Protein AF-M1UWN1-F1 (afdb_monomer)

Mean predicted aligned error: 14.8 Å

Solvent-accessible surface area (backbone atoms only — not comparable to full-atom values): 15786 Å² total; per-residue (Å²): 97,34,44,41,35,42,38,37,56,37,86,38,45,47,69,59,57,54,49,45,80,75,32,67,68,52,53,50,47,52,42,79,73,36,92,58,50,67,43,82,40,81,75,44,79,47,66,38,89,91,42,77,49,36,37,40,36,32,33,39,36,27,61,55,68,85,72,57,68,73,58,43,69,72,62,39,95,82,60,81,69,33,31,41,37,36,38,35,36,30,72,90,45,74,47,40,34,41,38,40,36,30,42,77,61,63,52,92,31,32,42,34,38,36,39,38,37,60,39,78,32,78,42,95,43,96,87,45,69,43,17,21,36,38,42,37,39,37,38,32,41,39,71,42,85,97,50,18,72,59,52,37,52,51,52,53,50,50,53,48,58,51,55,63,50,41,45,60,53,53,51,50,48,55,27,56,75,69,72,52,80,51,80,72,60,67,70,80,63,82,76,70,84,53,50,70,52,70,54,72,53,76,87,58,50,69,68,56,57,78,75,59,93,60,90,74,69,67,62,64,62,53,53,51,53,67,70,68,55,69,82,87,74,70,84,73,84,86,73,78,80,91,75,93,75,82,91,79,84,83,81,84,86,83,86,81,83,88,79,90,84,82,87,85,132

InterPro domains:
  IPR019639 Protein of unknown function DUF2505 [PF10698] (9-165)

Sequence (265 aa):
MVLFEIEYRVRLPREEMWSLREDPEFLRWQYEHSSDMSNLEIVEKNVDAADPDRITVTWRITPSVPLPQFVLAYVGEGAGIYIEDVHEYRLSKPYYINFRSHPNMFQEYTETRGECEFVDEPADSADAQAGTRVCIRGEVIVNVPLVGPYVENFVVNNLRNFYTGFPDLVHSYVAAKNGRLNPDDSQMWLNPESSVHVQPNTAEANEASAIHGAGADVAPALAALQRSLPPSVDASLASVPVASGAPEAIPESIQAPRRSWWPWQ

Foldseek 3Di:
DWKKKWKWKALDFLVVVLVLVVDPVSVVLLQVPDPWWPDKDFPDWDQDPVHNQKIKTKIKTQTPDDDDVVVCVVQDDPNGKIKIKIWMDGNVQSFKIWIKIDIPPCRVFKIKIWMKGWDWADAPDPPGRIMIMIMIIIAIGGNDPPCGVVVRVVVLVVVLVSSVCVNVSVVVSVCVVVVNPPVVVVVVPPDIPIDMDIDPPPPCCVVVVVPDPDDDDCVVSVVVVVVPDDCPPDDPVPDDDDDDDDDDDDDDDDDDDDDDDDDDD

pLDDT: mean 71.38, std 23.04, range [26.3, 97.75]

Secondary structure (DSSP, 8-state):
-EEEEEEEEESS-HHHHHHHTT-HHHHHHHHHH-TTEEEEEEEEEEE-SS-TTEEEEEEEEEE-SPPPHHHHHHH-TT----EEEEEEEETTEEEEEEEEEEESSSTTTEEEEEEEEEEEE--SSTTSPPEEEEEEEEEEEE--TTTHHHHHHHHHHHHHHHHHHHHHHHHHHHHHHTT---TTGGGG------EEEEE--TTTHHHHTTT-SS---SHHHHHHHHHHS-TTS----S-------PPPPPPP--PPPP-------

Radius of gyration: 23.03 Å; Cα contacts (8 Å, |Δi|>4): 353; chains: 1; bounding box: 54×58×59 Å

Nearest PDB structures (foldseek):
  6i3v-assembly1_B  TM=5.527E-01  e=1.199E-07  Homo sapiens
  6i3y-assembly1_C  TM=5.395E-01  e=1.303E-06  Homo sapiens
  3gl0-assembly1_A  TM=5.333E-01  e=5.525E-03  Stenotrophomonas maltophilia
  3gts-assembly1_C  TM=3.684E-01  e=6.359E-02  Stenotrophomonas maltophilia
  4rhb-assembly1_A  TM=2.771E-01  e=9.723E-01  Escherichia coli K-12

Organism: Cyanidioschyzon merolae (strain NIES-3377 / 10D) (NCBI:txid280699)

Structure (mmCIF, N/CA/C/O backbone):
data_AF-M1UWN1-F1
#
_entry.id   AF-M1UWN1-F1
#
loop_
_atom_site.group_PDB
_atom_site.id
_atom_site.type_symbol
_atom_site.label_atom_id
_atom_site.label_alt_id
_atom_site.label_comp_id
_atom_site.label_asym_id
_atom_site.label_entity_id
_atom_site.label_seq_id
_atom_site.pdbx_PDB_ins_code
_atom_site.Cartn_x
_atom_site.Cartn_y
_atom_site.Cartn_z
_atom_site.occupancy
_atom_site.B_iso_or_equiv
_atom_site.auth_seq_id
_atom_site.auth_comp_id
_atom_site.auth_asym_id
_atom_site.auth_atom_id
_atom_site.pdbx_PDB_model_num
ATOM 1 N N . MET A 1 1 ? -15.358 -8.157 9.971 1.00 89.50 1 MET A N 1
ATOM 2 C CA . MET A 1 1 ? -14.111 -8.424 9.228 1.00 89.50 1 MET A CA 1
ATOM 3 C C . MET A 1 1 ? -14.473 -8.730 7.790 1.00 89.50 1 MET A C 1
ATOM 5 O O . MET A 1 1 ? -15.375 -9.538 7.571 1.00 89.50 1 MET A O 1
ATOM 9 N N . VAL A 1 2 ? -13.766 -8.136 6.828 1.00 93.00 2 VAL A N 1
ATOM 10 C CA . VAL A 1 2 ? -13.939 -8.394 5.389 1.00 93.00 2 VAL A CA 1
ATOM 11 C C . VAL A 1 2 ? -12.599 -8.752 4.759 1.00 93.00 2 VAL A C 1
ATOM 13 O O . VAL A 1 2 ? -11.612 -8.052 4.972 1.00 93.00 2 VAL A O 1
ATOM 16 N N . LEU A 1 3 ? -12.588 -9.823 3.962 1.00 95.19 3 LEU A N 1
ATOM 17 C CA . LEU A 1 3 ? -11.442 -10.225 3.151 1.00 95.19 3 LEU A CA 1
ATOM 18 C C . LEU A 1 3 ? -11.510 -9.551 1.780 1.00 95.19 3 LEU A C 1
ATOM 20 O O . LEU A 1 3 ? -12.585 -9.462 1.173 1.00 95.19 3 LEU A O 1
ATOM 24 N N . PHE A 1 4 ? -10.360 -9.127 1.268 1.00 95.06 4 PHE A N 1
ATOM 25 C CA . PHE A 1 4 ? -10.242 -8.573 -0.073 1.00 95.06 4 PHE A CA 1
ATOM 26 C C . PHE A 1 4 ? -9.079 -9.197 -0.838 1.00 95.06 4 PHE A C 1
ATOM 28 O O . PHE A 1 4 ? -8.028 -9.511 -0.280 1.00 95.06 4 PHE A O 1
ATOM 35 N N . GLU A 1 5 ? -9.280 -9.324 -2.143 1.00 96.44 5 GLU A N 1
ATOM 36 C CA . GLU A 1 5 ? -8.246 -9.631 -3.117 1.00 96.44 5 GLU A CA 1
ATOM 37 C C . GLU A 1 5 ? -8.389 -8.664 -4.295 1.00 96.44 5 GLU A C 1
ATOM 39 O O . GLU A 1 5 ? -9.471 -8.496 -4.865 1.00 96.44 5 GLU A O 1
ATOM 44 N N . ILE A 1 6 ? -7.294 -7.989 -4.620 1.00 94.56 6 ILE A N 1
ATOM 45 C CA . ILE A 1 6 ? -7.196 -6.991 -5.677 1.00 94.56 6 ILE A CA 1
ATOM 46 C C . ILE A 1 6 ? -6.080 -7.441 -6.604 1.00 94.56 6 ILE A C 1
ATOM 48 O O . ILE A 1 6 ? -4.944 -7.628 -6.173 1.00 94.56 6 ILE A O 1
ATOM 52 N N . GLU A 1 7 ? -6.403 -7.580 -7.881 1.00 94.69 7 GLU A N 1
ATOM 53 C CA . GLU A 1 7 ? -5.418 -7.823 -8.923 1.00 94.69 7 GLU A CA 1
ATOM 54 C C . GLU A 1 7 ? -5.464 -6.683 -9.938 1.00 94.69 7 GLU A C 1
ATOM 56 O O . GLU A 1 7 ? -6.539 -6.285 -10.397 1.00 94.69 7 GLU A O 1
ATOM 61 N N . TYR A 1 8 ? -4.292 -6.165 -10.296 1.00 92.25 8 TYR A N 1
ATOM 62 C CA . TYR A 1 8 ? -4.136 -5.245 -11.416 1.00 92.25 8 TYR A CA 1
ATOM 63 C C . TYR A 1 8 ? -2.852 -5.547 -12.186 1.00 92.25 8 TYR A C 1
ATOM 65 O O . TYR A 1 8 ? -1.932 -6.200 -11.688 1.00 92.25 8 TYR A O 1
ATOM 73 N N . ARG A 1 9 ? -2.802 -5.071 -13.428 1.00 91.62 9 ARG A N 1
ATOM 74 C CA . ARG A 1 9 ? -1.693 -5.299 -14.356 1.00 91.62 9 ARG A CA 1
ATOM 75 C C . ARG A 1 9 ? -1.136 -3.968 -14.823 1.00 91.62 9 ARG A C 1
ATOM 77 O O . ARG A 1 9 ? -1.899 -3.051 -15.116 1.00 91.62 9 ARG A O 1
ATOM 84 N N . VAL A 1 10 ? 0.185 -3.878 -14.903 1.00 91.06 10 VAL A N 1
ATOM 85 C CA . VAL A 1 10 ? 0.902 -2.713 -15.426 1.00 91.06 10 VAL A CA 1
ATOM 86 C C . VAL A 1 10 ? 1.869 -3.200 -16.490 1.00 91.06 10 VAL A C 1
ATOM 88 O O . VAL A 1 10 ? 2.633 -4.132 -16.256 1.00 91.06 10 VAL A O 1
ATOM 91 N N . ARG A 1 11 ? 1.883 -2.560 -17.661 1.00 88.31 11 ARG A N 1
ATOM 92 C CA . ARG A 1 11 ? 2.861 -2.863 -18.723 1.00 88.31 11 ARG A CA 1
ATOM 93 C C . ARG A 1 11 ? 4.203 -2.196 -18.428 1.00 88.31 11 ARG A C 1
ATOM 95 O O . ARG A 1 11 ? 4.617 -1.268 -19.112 1.00 88.31 11 ARG A O 1
ATOM 102 N N . LEU A 1 12 ? 4.820 -2.628 -17.340 1.00 90.00 12 LEU A N 1
ATOM 103 C CA . LEU A 1 12 ? 6.123 -2.189 -16.870 1.00 90.00 12 LEU A CA 1
ATOM 104 C C . LEU A 1 12 ? 6.844 -3.425 -16.314 1.00 90.00 12 LEU A C 1
ATOM 106 O O . LEU A 1 12 ? 6.187 -4.219 -15.632 1.00 90.00 12 LEU A O 1
ATOM 110 N N . PRO A 1 13 ? 8.149 -3.619 -16.573 1.00 91.19 13 PRO A N 1
ATOM 111 C CA . PRO A 1 13 ? 8.903 -4.712 -15.969 1.00 91.19 13 PRO A CA 1
ATOM 112 C C . PRO A 1 13 ? 8.837 -4.664 -14.442 1.00 91.19 13 PRO A C 1
ATOM 114 O O . PRO A 1 13 ? 8.829 -3.585 -13.848 1.00 91.19 13 PRO A O 1
ATOM 117 N N . ARG A 1 14 ? 8.838 -5.829 -13.791 1.00 92.81 14 ARG A N 1
ATOM 118 C CA . ARG A 1 14 ? 8.680 -5.938 -12.333 1.00 92.81 14 ARG A CA 1
ATOM 119 C C . ARG A 1 14 ? 9.720 -5.163 -11.541 1.00 92.81 14 ARG A C 1
ATOM 121 O O . ARG A 1 14 ? 9.380 -4.562 -10.529 1.00 92.81 14 ARG A O 1
ATOM 128 N N . GLU A 1 15 ? 10.961 -5.148 -12.013 1.00 91.56 15 GLU A N 1
ATOM 129 C CA . GLU A 1 15 ? 12.046 -4.359 -11.421 1.00 91.56 15 GLU A CA 1
ATOM 130 C C . GLU A 1 15 ? 11.743 -2.859 -11.450 1.00 91.56 15 GLU A C 1
ATOM 132 O O . GLU A 1 15 ? 11.868 -2.172 -10.436 1.00 91.56 15 GLU A O 1
ATOM 137 N N . GLU A 1 16 ? 11.285 -2.358 -12.596 1.00 91.62 16 GLU A N 1
ATOM 138 C CA . GLU A 1 16 ? 10.911 -0.957 -12.760 1.00 91.62 16 GLU A CA 1
ATOM 139 C C . GLU A 1 16 ? 9.688 -0.624 -11.898 1.00 91.62 16 GLU A C 1
ATOM 141 O O . GLU A 1 16 ? 9.726 0.343 -11.138 1.00 91.62 16 GLU A O 1
ATOM 146 N N . MET A 1 17 ? 8.653 -1.469 -11.917 1.00 92.56 17 MET A N 1
ATOM 147 C CA . MET A 1 17 ? 7.461 -1.308 -11.081 1.00 92.56 17 MET A CA 1
ATOM 148 C C . MET A 1 17 ? 7.798 -1.301 -9.586 1.00 92.56 17 MET A C 1
ATOM 150 O O . MET A 1 17 ? 7.277 -0.484 -8.828 1.00 92.56 17 MET A O 1
ATOM 154 N N . TRP A 1 18 ? 8.702 -2.180 -9.154 1.00 91.69 18 TRP A N 1
ATOM 155 C CA . TRP A 1 18 ? 9.178 -2.219 -7.777 1.00 91.69 18 TRP A CA 1
ATOM 156 C C . TRP A 1 18 ? 9.928 -0.945 -7.390 1.00 91.69 18 TRP A C 1
ATOM 158 O O . TRP A 1 18 ? 9.716 -0.414 -6.297 1.00 91.69 18 TRP A O 1
ATOM 168 N N . SER A 1 19 ? 10.774 -0.435 -8.290 1.00 90.94 19 SER A N 1
ATOM 169 C CA . SER A 1 19 ? 11.566 0.771 -8.046 1.00 90.94 19 SER A CA 1
ATOM 170 C C . SER A 1 19 ? 10.708 2.025 -7.850 1.00 90.94 19 SER A C 1
ATOM 172 O O . SER A 1 19 ? 11.087 2.899 -7.071 1.00 90.94 19 SER A O 1
ATOM 174 N N . LEU A 1 20 ? 9.517 2.085 -8.465 1.00 90.94 20 LEU A N 1
ATOM 175 C CA . LEU A 1 20 ? 8.594 3.215 -8.311 1.00 90.94 20 LEU A CA 1
ATOM 176 C C . LEU A 1 20 ? 8.170 3.443 -6.855 1.00 90.94 20 LEU A C 1
ATOM 178 O O . LEU A 1 20 ? 7.942 4.584 -6.467 1.00 90.94 20 LEU A O 1
ATOM 182 N N . ARG A 1 21 ? 8.114 2.395 -6.022 1.00 85.81 21 ARG A N 1
ATOM 183 C CA . ARG A 1 21 ? 7.745 2.529 -4.599 1.00 85.81 21 ARG A CA 1
ATOM 184 C C . ARG A 1 21 ? 8.723 3.382 -3.797 1.00 85.81 21 ARG A C 1
ATOM 186 O O . ARG A 1 21 ? 8.358 3.904 -2.750 1.00 85.81 21 ARG A O 1
ATOM 193 N N . GLU A 1 22 ? 9.971 3.458 -4.246 1.00 84.56 22 GLU A N 1
ATOM 194 C CA . GLU A 1 22 ? 11.020 4.241 -3.595 1.00 84.56 22 GLU A CA 1
ATOM 195 C C . GLU A 1 22 ? 11.367 5.513 -4.387 1.00 84.56 22 GLU A C 1
ATOM 197 O O . GLU A 1 22 ? 12.193 6.294 -3.921 1.00 84.56 22 GLU A O 1
ATOM 202 N N . ASP A 1 23 ? 10.744 5.744 -5.553 1.00 88.38 23 ASP A N 1
ATOM 203 C CA . ASP A 1 23 ? 10.974 6.917 -6.403 1.00 88.38 23 ASP A CA 1
ATOM 204 C C . ASP A 1 23 ? 10.208 8.139 -5.850 1.00 88.38 23 ASP A C 1
ATOM 206 O O . ASP A 1 23 ? 8.979 8.199 -5.965 1.00 88.38 23 ASP A O 1
ATOM 210 N N . PRO A 1 24 ? 10.892 9.155 -5.283 1.00 84.50 24 PRO A N 1
ATOM 211 C CA . PRO A 1 24 ? 10.225 10.312 -4.689 1.00 84.50 24 PRO A CA 1
ATOM 212 C C . PRO A 1 24 ? 9.408 11.127 -5.697 1.00 84.50 24 PRO A C 1
ATOM 214 O O . PRO A 1 24 ? 8.422 11.760 -5.317 1.00 84.50 24 PRO A O 1
ATOM 217 N N . GLU A 1 25 ? 9.797 11.128 -6.977 1.00 88.19 25 GLU A N 1
ATOM 218 C CA . GLU A 1 25 ? 9.050 11.832 -8.022 1.00 88.19 25 GLU A CA 1
ATOM 219 C C . GLU A 1 25 ? 7.726 11.129 -8.313 1.00 88.19 25 GLU A C 1
ATOM 221 O O . GLU A 1 25 ? 6.699 11.801 -8.435 1.00 88.19 25 GLU A O 1
ATOM 226 N N . PHE A 1 26 ? 7.734 9.793 -8.355 1.00 89.81 26 PHE A N 1
ATOM 227 C CA . PHE A 1 26 ? 6.516 9.004 -8.515 1.00 89.81 26 PHE A CA 1
ATOM 228 C C . PHE A 1 26 ? 5.594 9.136 -7.305 1.00 89.81 26 PHE A C 1
ATOM 230 O O . PHE A 1 26 ? 4.399 9.345 -7.477 1.00 89.81 26 PHE A O 1
ATOM 237 N N . LEU A 1 27 ? 6.128 9.072 -6.083 1.00 86.25 27 LEU A N 1
ATOM 238 C CA . LEU A 1 27 ? 5.326 9.215 -4.862 1.00 86.25 27 LEU A CA 1
ATOM 239 C C . LEU A 1 27 ? 4.651 10.592 -4.787 1.00 86.25 27 LEU A C 1
ATOM 241 O O . LEU A 1 27 ? 3.473 10.694 -4.447 1.00 86.25 27 LEU A O 1
ATOM 245 N N . ARG A 1 28 ? 5.366 11.658 -5.176 1.00 84.12 28 ARG A N 1
ATOM 246 C CA . ARG A 1 28 ? 4.775 12.997 -5.305 1.00 84.12 28 ARG A CA 1
ATOM 247 C C . ARG A 1 28 ? 3.724 13.051 -6.417 1.00 84.12 28 ARG A C 1
ATOM 249 O O . ARG A 1 28 ? 2.676 13.655 -6.222 1.00 84.12 28 ARG A O 1
ATOM 256 N N . TRP A 1 29 ? 3.979 12.419 -7.562 1.00 87.44 29 TRP A N 1
ATOM 257 C CA . TRP A 1 29 ? 3.015 12.344 -8.663 1.00 87.44 29 TRP A CA 1
ATOM 258 C C . TRP A 1 29 ? 1.727 11.633 -8.245 1.00 87.44 29 TRP A C 1
ATOM 260 O O . TRP A 1 29 ? 0.632 12.139 -8.485 1.00 87.44 29 TRP A O 1
ATOM 270 N N . GLN A 1 30 ? 1.867 10.475 -7.599 1.00 86.06 30 GLN A N 1
ATOM 271 C CA . GLN A 1 30 ? 0.774 9.690 -7.044 1.00 86.06 30 GLN A CA 1
ATOM 272 C C . GLN A 1 30 ? -0.059 10.540 -6.090 1.00 86.06 30 GLN A C 1
ATOM 274 O O . GLN A 1 30 ? -1.277 10.557 -6.215 1.00 86.06 30 GLN A O 1
ATOM 279 N N . TYR A 1 31 ? 0.602 11.287 -5.207 1.00 80.62 31 TYR A N 1
ATOM 280 C CA . TYR A 1 31 ? -0.035 12.239 -4.310 1.00 80.62 31 TYR A CA 1
ATOM 281 C C . TYR A 1 31 ? -0.841 13.310 -5.066 1.00 80.62 31 TYR A C 1
ATOM 283 O O . TYR A 1 31 ? -2.040 13.435 -4.834 1.00 80.62 31 TYR A O 1
ATOM 291 N N . GLU A 1 32 ? -0.223 14.032 -6.006 1.00 81.94 32 GLU A N 1
ATOM 292 C CA . GLU A 1 32 ? -0.862 15.130 -6.754 1.00 81.94 32 GLU A CA 1
ATOM 293 C C . GLU A 1 32 ? -2.071 14.676 -7.588 1.00 81.94 32 GLU A C 1
ATOM 295 O O . GLU A 1 32 ? -2.991 15.460 -7.825 1.00 81.94 32 GLU A O 1
ATOM 300 N N . HIS A 1 33 ? -2.071 13.415 -8.025 1.00 83.12 33 HIS A N 1
ATOM 301 C CA . HIS A 1 33 ? -3.110 12.843 -8.882 1.00 83.12 33 HIS A CA 1
ATOM 302 C C . HIS A 1 33 ? -4.075 11.911 -8.131 1.00 83.12 33 HIS A C 1
ATOM 304 O O . HIS A 1 33 ? -5.036 11.423 -8.726 1.00 83.12 33 HIS A O 1
ATOM 310 N N . SER A 1 34 ? -3.867 11.690 -6.829 1.00 74.12 34 SER A N 1
ATOM 311 C CA . SER A 1 34 ? -4.829 11.032 -5.942 1.00 74.12 34 SER A CA 1
ATOM 312 C C . SER A 1 34 ? -5.655 12.098 -5.219 1.00 74.12 34 SER A C 1
ATOM 314 O O . SER A 1 34 ? -5.120 12.888 -4.449 1.00 74.12 34 SER A O 1
ATOM 316 N N . SER A 1 35 ? -6.968 12.147 -5.447 1.00 63.84 35 SER A N 1
ATOM 317 C CA . SER A 1 35 ? -7.837 13.199 -4.887 1.00 63.84 35 SER A CA 1
ATOM 318 C C . SER A 1 35 ? -7.935 13.194 -3.353 1.00 63.84 35 SER A C 1
ATOM 320 O O . SER A 1 35 ? -8.319 14.198 -2.749 1.00 63.84 35 SER A O 1
ATOM 322 N N . ASP A 1 36 ? -7.581 12.075 -2.718 1.00 67.88 36 ASP A N 1
ATOM 323 C CA . ASP A 1 36 ? -7.999 11.767 -1.346 1.00 67.88 36 ASP A CA 1
ATOM 324 C C . ASP A 1 36 ? -6.852 11.831 -0.316 1.00 67.88 36 ASP A C 1
ATOM 326 O O . ASP A 1 36 ? -7.073 11.646 0.886 1.00 67.88 36 ASP A O 1
ATOM 330 N N . MET A 1 37 ? -5.623 12.128 -0.753 1.00 65.19 37 MET A N 1
ATOM 331 C CA . MET A 1 37 ? -4.448 12.245 0.119 1.00 65.19 37 MET A CA 1
ATOM 332 C C . MET A 1 37 ? -3.993 13.707 0.190 1.00 65.19 37 MET A C 1
ATOM 334 O O . MET A 1 37 ? -3.831 14.351 -0.839 1.00 65.19 37 MET A O 1
ATOM 338 N N . SER A 1 38 ? -3.803 14.252 1.401 1.00 61.22 38 SER A N 1
ATOM 339 C CA . SER A 1 38 ? -3.311 15.631 1.617 1.00 61.22 38 SER A CA 1
ATOM 340 C C . SER A 1 38 ? -1.842 15.705 2.037 1.00 61.22 38 SER A C 1
ATOM 342 O O . SER A 1 38 ? -1.221 16.753 1.883 1.00 61.22 38 SER A O 1
ATOM 344 N N . ASN A 1 39 ? -1.264 14.606 2.529 1.00 70.00 39 ASN A N 1
ATOM 345 C CA . ASN A 1 39 ? 0.172 14.497 2.774 1.00 70.00 39 ASN A CA 1
ATOM 346 C C . ASN A 1 39 ? 0.598 13.019 2.835 1.00 70.00 39 ASN A C 1
ATOM 348 O O . ASN A 1 39 ? -0.080 12.230 3.494 1.00 70.00 39 ASN A O 1
ATOM 352 N N . LEU A 1 40 ? 1.708 12.660 2.185 1.00 76.38 40 LEU A N 1
ATOM 353 C CA . LEU A 1 40 ? 2.359 11.350 2.282 1.00 76.38 40 LEU A CA 1
ATOM 354 C C . LEU A 1 40 ? 3.805 11.574 2.738 1.00 76.38 40 LEU A C 1
ATOM 356 O O . LEU A 1 40 ? 4.606 12.162 2.014 1.00 76.38 40 LEU A O 1
ATOM 360 N N . GLU A 1 41 ? 4.140 11.100 3.933 1.00 78.75 41 GLU A N 1
ATOM 361 C CA . GLU A 1 41 ? 5.458 11.270 4.546 1.00 78.75 41 GLU A CA 1
ATOM 362 C C . GLU A 1 41 ? 6.039 9.903 4.925 1.00 78.75 41 GLU A C 1
ATOM 364 O O . GLU A 1 41 ? 5.380 9.107 5.594 1.00 78.75 41 GLU A O 1
ATOM 369 N N . ILE A 1 42 ? 7.290 9.627 4.541 1.00 78.50 42 ILE A N 1
ATOM 370 C CA . ILE A 1 42 ? 8.042 8.513 5.133 1.00 78.50 42 ILE A CA 1
ATOM 371 C C . ILE A 1 42 ? 8.474 8.961 6.524 1.00 78.50 42 ILE A C 1
ATOM 373 O O . ILE A 1 42 ? 9.311 9.852 6.657 1.00 78.50 42 ILE A O 1
ATOM 377 N N . VAL A 1 43 ? 7.916 8.332 7.554 1.00 84.19 43 VAL A N 1
ATOM 378 C CA . VAL A 1 43 ? 8.264 8.634 8.947 1.00 84.19 43 VAL A CA 1
ATOM 379 C C . VAL A 1 43 ? 9.536 7.905 9.342 1.00 84.19 43 VAL A C 1
ATOM 381 O O . VAL A 1 43 ? 10.396 8.467 10.018 1.00 84.19 43 VAL A O 1
ATOM 384 N N . GLU A 1 44 ? 9.658 6.648 8.922 1.00 88.62 44 GLU A N 1
ATOM 385 C CA . GLU A 1 44 ? 10.744 5.777 9.344 1.00 88.62 44 GLU A CA 1
ATOM 386 C C . GLU A 1 44 ? 11.053 4.731 8.271 1.00 88.62 44 GLU A C 1
ATOM 388 O O . GLU A 1 44 ? 10.153 4.133 7.685 1.00 88.62 44 GLU A O 1
ATOM 393 N N . LYS A 1 45 ? 12.342 4.485 8.028 1.00 89.88 45 LYS A N 1
ATOM 394 C CA . LYS A 1 45 ? 12.832 3.324 7.279 1.00 89.88 45 LYS A CA 1
ATOM 395 C C . LYS A 1 45 ? 13.869 2.634 8.148 1.00 89.88 45 LYS A C 1
ATOM 397 O O . LYS A 1 45 ? 14.930 3.198 8.409 1.00 89.88 45 LYS A O 1
ATOM 402 N N . ASN A 1 46 ? 13.543 1.433 8.603 1.00 91.69 46 ASN A N 1
ATOM 403 C CA . ASN A 1 46 ? 14.355 0.657 9.522 1.00 91.69 46 ASN A CA 1
ATOM 404 C C . ASN A 1 46 ? 14.811 -0.651 8.865 1.00 91.69 46 ASN A C 1
ATOM 406 O O . ASN A 1 46 ? 14.027 -1.341 8.211 1.00 91.69 46 ASN A O 1
ATOM 410 N N . VAL A 1 47 ? 16.081 -0.992 9.060 1.00 91.25 47 VAL A N 1
ATOM 411 C CA . VAL A 1 47 ? 16.636 -2.307 8.723 1.00 91.25 47 VAL A CA 1
ATOM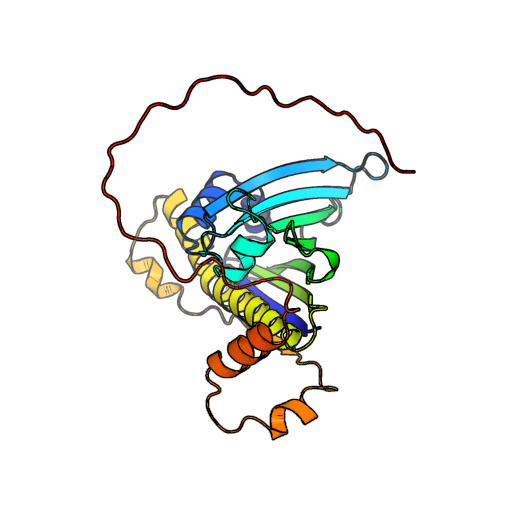 412 C C . VAL A 1 47 ? 16.730 -3.078 10.030 1.00 91.25 47 VAL A C 1
ATOM 414 O O . VAL A 1 47 ? 17.370 -2.603 10.970 1.00 91.25 47 VAL A O 1
ATOM 417 N N . ASP A 1 48 ? 16.073 -4.234 10.113 1.00 86.56 48 ASP A N 1
ATOM 418 C CA . ASP A 1 48 ? 16.024 -5.011 11.350 1.00 86.56 48 ASP A CA 1
ATOM 419 C C . ASP A 1 48 ? 17.449 -5.435 11.752 1.00 86.56 48 ASP A C 1
ATOM 421 O O . ASP A 1 48 ? 18.162 -6.113 11.011 1.00 86.56 48 ASP A O 1
ATOM 425 N N . ALA A 1 49 ? 17.893 -5.003 12.934 1.00 87.19 49 ALA A N 1
ATOM 426 C CA . ALA A 1 49 ? 19.244 -5.278 13.415 1.00 87.19 49 ALA A CA 1
ATOM 427 C C . ALA A 1 49 ? 19.485 -6.776 13.673 1.00 87.19 49 ALA A C 1
ATOM 429 O O . ALA A 1 49 ? 20.632 -7.224 13.634 1.00 87.19 49 ALA A O 1
ATOM 430 N N . ALA A 1 50 ? 18.423 -7.541 13.950 1.00 92.25 50 ALA A N 1
ATOM 431 C CA . ALA A 1 50 ? 18.489 -8.986 14.145 1.00 92.25 50 ALA A CA 1
ATOM 432 C C . ALA A 1 50 ? 18.387 -9.762 12.822 1.00 92.25 50 ALA A C 1
ATOM 434 O O . ALA A 1 50 ? 18.896 -10.880 12.732 1.00 92.25 50 ALA A O 1
ATOM 435 N N . ASP A 1 51 ? 17.763 -9.169 11.803 1.00 92.81 51 ASP A N 1
ATOM 436 C CA . ASP A 1 51 ? 17.586 -9.751 10.474 1.00 92.81 51 ASP A CA 1
ATOM 437 C C . ASP A 1 51 ? 17.812 -8.685 9.385 1.00 92.81 51 ASP A C 1
ATOM 439 O O . ASP A 1 51 ? 16.852 -8.084 8.906 1.00 92.81 51 ASP A O 1
ATOM 443 N N . PRO A 1 52 ? 19.065 -8.445 8.951 1.00 92.19 52 PRO A N 1
ATOM 444 C CA . PRO A 1 52 ? 19.382 -7.396 7.974 1.00 92.19 52 PRO A CA 1
ATOM 445 C C . PRO A 1 52 ? 18.715 -7.573 6.603 1.00 92.19 52 PRO A C 1
ATOM 447 O O . PRO A 1 52 ? 18.749 -6.662 5.778 1.00 92.19 52 PRO A O 1
ATOM 450 N N . ASP A 1 53 ? 18.146 -8.752 6.339 1.00 93.81 53 ASP A N 1
ATOM 451 C CA . ASP A 1 53 ? 17.349 -9.022 5.148 1.00 93.81 53 ASP A CA 1
ATOM 452 C C . ASP A 1 53 ? 15.968 -8.358 5.223 1.00 93.81 53 ASP A C 1
ATOM 454 O O . ASP A 1 53 ? 15.357 -8.113 4.189 1.00 93.81 53 ASP A O 1
ATOM 458 N N . ARG A 1 54 ? 15.469 -8.056 6.425 1.00 93.69 54 ARG A N 1
ATOM 459 C CA . ARG A 1 54 ? 14.138 -7.509 6.684 1.00 93.69 54 ARG A CA 1
ATOM 460 C C . ARG A 1 54 ? 14.185 -5.987 6.796 1.00 93.69 54 ARG A C 1
ATOM 462 O O . ARG A 1 54 ? 14.887 -5.416 7.631 1.00 93.69 54 ARG A O 1
ATOM 469 N N . ILE A 1 55 ? 13.379 -5.327 5.973 1.00 93.81 55 ILE A N 1
ATOM 470 C CA . ILE A 1 55 ? 13.231 -3.873 5.949 1.00 93.81 55 ILE A CA 1
ATOM 471 C C . ILE A 1 55 ? 11.793 -3.527 6.310 1.00 93.81 55 ILE A C 1
ATOM 473 O O . ILE A 1 55 ? 10.857 -4.092 5.749 1.00 93.81 55 ILE A O 1
ATOM 477 N N . THR A 1 56 ? 11.633 -2.581 7.234 1.00 95.19 56 THR A N 1
ATOM 478 C CA . THR A 1 56 ? 10.344 -1.992 7.606 1.00 95.19 56 THR A CA 1
ATOM 479 C C . THR A 1 56 ? 10.325 -0.525 7.198 1.00 95.19 56 THR A C 1
ATOM 481 O O . THR A 1 56 ? 11.254 0.221 7.505 1.00 95.19 56 THR A O 1
ATOM 484 N N . VAL A 1 57 ? 9.276 -0.102 6.505 1.00 92.75 57 VAL A N 1
ATOM 485 C CA . VAL A 1 57 ? 9.040 1.292 6.124 1.00 92.75 57 VAL A CA 1
ATOM 486 C C . VAL A 1 57 ? 7.699 1.718 6.694 1.00 92.75 57 VAL A C 1
ATOM 488 O O . VAL A 1 57 ? 6.683 1.096 6.399 1.00 92.75 57 VAL A O 1
ATOM 491 N N . THR A 1 58 ? 7.699 2.777 7.493 1.00 93.25 58 THR A N 1
ATOM 492 C CA . THR A 1 58 ? 6.494 3.368 8.073 1.00 93.25 58 THR A CA 1
ATOM 493 C C . THR A 1 58 ? 6.171 4.657 7.340 1.00 93.25 58 THR A C 1
ATOM 495 O O . THR A 1 58 ? 6.947 5.619 7.350 1.00 93.25 58 THR A O 1
ATOM 498 N N . TRP A 1 59 ? 4.995 4.681 6.734 1.00 90.38 59 TRP A N 1
ATOM 499 C CA . TRP A 1 59 ? 4.415 5.837 6.077 1.00 90.38 59 TRP A CA 1
ATOM 500 C C . TRP A 1 59 ? 3.383 6.485 6.986 1.00 90.38 59 TRP A C 1
ATOM 502 O O . TRP A 1 59 ? 2.650 5.809 7.707 1.00 90.38 59 TRP A O 1
ATOM 512 N N . ARG A 1 60 ? 3.295 7.808 6.909 1.00 90.25 60 ARG A N 1
ATOM 513 C CA . ARG A 1 60 ? 2.211 8.598 7.476 1.00 90.25 60 ARG A CA 1
ATOM 514 C C . ARG A 1 60 ? 1.438 9.238 6.342 1.00 90.25 60 ARG A C 1
ATOM 516 O O . ARG A 1 60 ? 1.990 10.013 5.565 1.00 90.25 60 ARG A O 1
ATOM 523 N N . ILE A 1 61 ? 0.152 8.921 6.284 1.00 86.44 61 ILE A N 1
ATOM 524 C CA . ILE A 1 61 ? -0.771 9.425 5.274 1.00 86.44 61 ILE A CA 1
ATOM 525 C C . ILE A 1 61 ? -1.805 10.296 5.975 1.00 86.44 61 ILE A C 1
ATOM 527 O O . ILE A 1 61 ? -2.585 9.806 6.790 1.00 86.44 61 ILE A O 1
ATOM 531 N N . THR A 1 62 ? -1.841 11.584 5.658 1.00 84.94 62 THR A N 1
ATOM 532 C CA . THR A 1 62 ? -2.896 12.483 6.134 1.00 84.94 62 THR A CA 1
ATOM 533 C C . THR A 1 62 ? -4.003 12.518 5.078 1.00 84.94 62 THR A C 1
ATOM 535 O O . THR A 1 62 ? -3.763 13.006 3.969 1.00 84.94 62 THR A O 1
ATOM 538 N N . PRO A 1 63 ? -5.214 12.004 5.358 1.00 76.56 63 PRO A N 1
ATOM 539 C CA . PRO A 1 63 ? -6.319 12.083 4.405 1.00 76.56 63 PRO A CA 1
ATOM 540 C C . PRO A 1 63 ? -6.720 13.546 4.160 1.00 76.56 63 PRO A C 1
ATOM 542 O O . PRO A 1 63 ? -6.635 14.377 5.063 1.00 76.56 63 PRO A O 1
ATOM 545 N N . SER A 1 64 ? -7.144 13.882 2.939 1.00 72.38 64 SER A N 1
ATOM 546 C CA . SER A 1 64 ? -7.662 15.225 2.597 1.00 72.38 64 SER A CA 1
ATOM 547 C C . SER A 1 64 ? -9.148 15.402 2.939 1.00 72.38 64 SER A C 1
ATOM 549 O O . SER A 1 64 ? -9.706 16.492 2.796 1.00 72.38 64 SER A O 1
ATOM 551 N N . VAL A 1 65 ? -9.799 14.329 3.394 1.00 70.31 65 VAL A N 1
ATOM 552 C CA . VAL A 1 65 ? -11.245 14.280 3.610 1.00 70.31 65 VAL A CA 1
ATOM 553 C C . VAL A 1 65 ? -11.628 15.042 4.884 1.00 70.31 65 VAL A C 1
ATOM 555 O O . VAL A 1 65 ? -11.077 14.763 5.954 1.00 70.31 65 VAL A O 1
ATOM 558 N N . PRO A 1 66 ? -12.597 15.976 4.818 1.00 70.50 66 PRO A N 1
ATOM 559 C CA . PRO A 1 66 ? -13.086 16.661 6.003 1.00 70.50 66 PRO A CA 1
ATOM 560 C C . PRO A 1 66 ? -13.729 15.660 6.962 1.00 70.50 66 PRO A C 1
ATOM 562 O O . PRO A 1 66 ? -14.568 14.841 6.583 1.00 70.50 66 PRO A O 1
ATOM 565 N N . LEU A 1 67 ? -13.346 15.749 8.230 1.00 70.06 67 LEU A N 1
ATOM 566 C CA . LEU A 1 67 ? -13.865 14.859 9.253 1.00 70.06 67 LEU A CA 1
ATOM 567 C C . LEU A 1 67 ? -15.268 15.286 9.679 1.00 70.06 67 LEU A C 1
ATOM 569 O O . LEU A 1 67 ? -15.539 16.485 9.808 1.00 70.06 67 LEU A O 1
ATOM 573 N N . PRO A 1 68 ? -16.159 14.329 9.973 1.00 69.19 68 PRO A N 1
ATOM 574 C CA . PRO A 1 68 ? -17.438 14.653 10.579 1.00 69.19 68 PRO A CA 1
ATOM 575 C C . PRO A 1 68 ? -17.255 15.407 11.906 1.00 69.19 68 PRO A C 1
ATOM 577 O O . PRO A 1 68 ? -16.387 15.059 12.708 1.00 69.19 68 PRO A O 1
ATOM 580 N N . GLN A 1 69 ? -18.117 16.392 12.187 1.00 73.00 69 GLN A N 1
ATOM 581 C CA . GLN A 1 69 ? -18.031 17.214 13.408 1.00 73.00 69 GLN A CA 1
ATOM 582 C C . GLN A 1 69 ? -18.001 16.396 14.705 1.00 73.00 69 GLN A C 1
ATOM 584 O O . GLN A 1 69 ? -17.329 16.785 15.652 1.00 73.00 69 GLN A O 1
ATOM 589 N N . PHE A 1 70 ? -18.696 15.257 14.759 1.00 69.88 70 PHE A N 1
ATOM 590 C CA . PHE A 1 70 ? -18.684 14.403 15.949 1.00 69.88 70 PHE A CA 1
ATOM 591 C C . PHE A 1 70 ? -17.312 13.755 16.192 1.00 69.88 70 PHE A C 1
ATOM 593 O O . PHE A 1 70 ? -16.928 13.566 17.342 1.00 69.88 70 PHE A O 1
ATOM 600 N N . VAL A 1 71 ? -16.562 13.446 15.125 1.00 69.25 71 VAL A N 1
ATOM 601 C CA . VAL A 1 71 ? -15.184 12.953 15.236 1.00 69.25 71 VAL A CA 1
ATOM 602 C C . VAL A 1 71 ? -14.311 14.083 15.756 1.00 69.25 71 VAL A C 1
ATOM 604 O O . VAL A 1 71 ? -13.634 13.892 16.758 1.00 69.25 71 VAL A O 1
ATOM 607 N N . LEU A 1 72 ? -14.402 15.275 15.149 1.00 70.69 72 LEU A N 1
ATOM 608 C CA . LEU A 1 72 ? -13.663 16.472 15.576 1.00 70.69 72 LEU A CA 1
ATOM 609 C C . LEU A 1 72 ? -13.907 16.820 17.052 1.00 70.69 72 LEU A C 1
ATOM 611 O O . LEU A 1 72 ? -12.965 17.134 17.772 1.00 70.69 72 LEU A O 1
ATOM 615 N N . ALA A 1 73 ? -15.151 16.701 17.522 1.00 74.56 73 ALA A N 1
ATOM 616 C CA . ALA A 1 73 ? -15.507 16.925 18.921 1.00 74.56 73 ALA A CA 1
ATOM 617 C C . ALA A 1 73 ? -14.868 15.902 19.876 1.00 74.56 73 ALA A C 1
ATOM 619 O O . ALA A 1 73 ? -14.564 16.242 21.016 1.00 74.56 73 ALA A O 1
ATOM 620 N N . TYR A 1 74 ? -14.659 14.662 19.423 1.00 71.19 74 TYR A N 1
ATOM 621 C CA . TYR A 1 74 ? -14.001 13.622 20.213 1.00 71.19 74 TYR A CA 1
ATOM 622 C C . TYR A 1 74 ? -12.478 13.791 20.242 1.00 71.19 74 TYR A C 1
ATOM 624 O O . TYR A 1 74 ? -11.852 13.581 21.278 1.00 71.19 74 TYR A O 1
ATOM 632 N N . VAL A 1 75 ? -11.877 14.168 19.111 1.00 69.75 75 VAL A N 1
ATOM 633 C CA . VAL A 1 75 ? -10.413 14.220 18.961 1.00 69.75 75 VAL A CA 1
ATOM 634 C C . VAL A 1 75 ? -9.817 15.563 19.389 1.00 69.75 75 VAL A C 1
ATOM 636 O O . VAL A 1 75 ? -8.633 15.637 19.705 1.00 69.75 75 VAL A O 1
ATOM 639 N N . GLY A 1 76 ? -10.647 16.604 19.477 1.00 65.44 76 GLY A N 1
ATOM 640 C CA . GLY A 1 76 ? -10.235 17.967 19.786 1.00 65.44 76 GLY A CA 1
ATOM 641 C C . GLY A 1 76 ? -9.784 18.728 18.539 1.00 65.44 76 GLY A C 1
ATOM 642 O O . GLY A 1 76 ? -9.204 18.167 17.605 1.00 65.44 76 GLY A O 1
ATOM 643 N N . GLU A 1 77 ? -10.047 20.035 18.517 1.00 63.66 77 GLU A N 1
ATOM 644 C CA . GLU A 1 77 ? -9.563 20.916 17.453 1.00 63.66 77 GLU A CA 1
ATOM 645 C C . GLU A 1 77 ? -8.025 20.924 17.457 1.00 63.66 77 GLU A C 1
ATOM 647 O O . GLU A 1 77 ? -7.393 21.355 18.420 1.00 63.66 77 GLU A O 1
ATOM 652 N N . GLY A 1 78 ? -7.415 20.402 16.388 1.00 63.03 78 GLY A N 1
ATOM 653 C CA . GLY A 1 78 ? -5.958 20.352 16.214 1.00 63.03 78 GLY A CA 1
ATOM 654 C C . GLY A 1 78 ? -5.317 18.968 16.357 1.00 63.03 78 GLY A C 1
ATOM 655 O O . GLY A 1 78 ? -4.132 18.832 16.050 1.00 63.03 78 GLY A O 1
ATOM 656 N N . ALA A 1 79 ? -6.061 17.927 16.751 1.00 65.50 79 ALA A N 1
ATOM 657 C CA . ALA A 1 79 ? -5.564 16.557 16.642 1.00 65.50 79 ALA A CA 1
ATOM 658 C C . ALA A 1 79 ? -5.501 16.149 15.161 1.00 65.50 79 ALA A C 1
ATOM 660 O O . ALA A 1 79 ? -6.525 15.966 14.502 1.00 65.50 79 ALA A O 1
ATOM 661 N N . GLY A 1 80 ? -4.286 16.045 14.617 1.00 72.19 80 GLY A N 1
ATOM 662 C CA . GLY A 1 80 ? -4.078 15.575 13.251 1.00 72.19 80 GLY A CA 1
ATOM 663 C C . GLY A 1 80 ? -4.479 14.107 13.126 1.00 72.19 80 GLY A C 1
ATOM 664 O O . GLY A 1 80 ? -3.955 13.264 13.856 1.00 72.19 80 GLY A O 1
ATOM 665 N N . ILE A 1 81 ? -5.394 13.800 12.206 1.00 80.75 81 ILE A N 1
ATOM 666 C CA . ILE A 1 81 ? -5.702 12.418 11.831 1.00 80.75 81 ILE A CA 1
ATOM 667 C C . ILE A 1 81 ? -4.734 12.000 10.746 1.00 80.75 81 ILE A C 1
ATOM 669 O O . ILE A 1 81 ? -4.608 12.677 9.730 1.00 80.75 81 ILE A O 1
ATOM 673 N N . TYR A 1 82 ? -4.072 10.876 10.963 1.00 87.25 82 TYR A N 1
ATOM 674 C CA . TYR A 1 82 ? -3.240 10.249 9.956 1.00 87.25 82 TYR A CA 1
ATOM 675 C C . TYR A 1 82 ? -3.400 8.738 10.013 1.00 87.25 82 TYR A C 1
ATOM 677 O O . TYR A 1 82 ? -3.812 8.173 11.022 1.00 87.25 82 TYR A O 1
ATOM 685 N N . ILE A 1 83 ? -3.079 8.090 8.908 1.00 89.06 83 ILE A N 1
ATOM 686 C CA . ILE A 1 83 ? -2.962 6.647 8.797 1.00 89.06 83 ILE A CA 1
ATOM 687 C C . ILE A 1 83 ? -1.474 6.339 8.876 1.00 89.06 83 ILE A C 1
ATOM 689 O O . ILE A 1 83 ? -0.683 6.896 8.115 1.00 89.06 83 ILE A O 1
ATOM 693 N N . GLU A 1 84 ? -1.098 5.494 9.824 1.00 93.25 84 GLU A N 1
ATOM 694 C CA . GLU A 1 84 ? 0.193 4.821 9.805 1.00 93.25 84 GLU A CA 1
ATOM 695 C C . GLU A 1 84 ? 0.063 3.587 8.929 1.00 93.25 84 GLU A C 1
ATOM 697 O O . GLU A 1 84 ? -0.807 2.749 9.161 1.00 93.25 84 GLU A O 1
ATOM 702 N N . ASP A 1 85 ? 0.907 3.502 7.909 1.00 93.25 85 ASP A N 1
ATOM 703 C CA . ASP A 1 85 ? 0.975 2.364 7.006 1.00 93.25 85 ASP A CA 1
ATOM 704 C C . ASP A 1 85 ? 2.383 1.774 7.051 1.00 93.25 85 ASP A C 1
ATOM 706 O O . ASP A 1 85 ? 3.364 2.406 6.660 1.00 93.25 85 ASP A O 1
ATOM 710 N N . VAL A 1 86 ? 2.490 0.575 7.608 1.00 95.38 86 VAL A N 1
ATOM 711 C CA . VAL A 1 86 ? 3.750 -0.116 7.864 1.00 95.38 86 VAL A CA 1
ATOM 712 C C . VAL A 1 86 ? 3.924 -1.193 6.814 1.00 95.38 86 VAL A C 1
ATOM 714 O O . VAL A 1 86 ? 3.133 -2.131 6.748 1.00 95.38 86 VAL A O 1
ATOM 717 N N . HIS A 1 87 ? 4.965 -1.074 5.998 1.00 95.19 87 HIS A N 1
ATOM 718 C CA . HIS A 1 87 ? 5.330 -2.046 4.974 1.00 95.19 87 HIS A CA 1
ATOM 719 C C . HIS A 1 87 ? 6.578 -2.796 5.395 1.00 95.19 87 HIS A C 1
ATOM 721 O O . HIS A 1 87 ? 7.592 -2.196 5.739 1.00 95.19 87 HIS A O 1
ATOM 727 N N . GLU A 1 88 ? 6.535 -4.110 5.280 1.00 95.62 88 GLU A N 1
ATOM 728 C CA . GLU A 1 88 ? 7.652 -4.992 5.557 1.00 95.62 88 GLU A CA 1
ATOM 729 C C . GLU A 1 88 ? 7.982 -5.819 4.319 1.00 95.62 88 GLU A C 1
ATOM 731 O O . GLU A 1 88 ? 7.108 -6.465 3.742 1.00 95.62 88 GLU A O 1
ATOM 736 N N . TYR A 1 89 ? 9.250 -5.838 3.922 1.00 94.44 89 TYR A N 1
ATOM 737 C CA . TYR A 1 89 ? 9.734 -6.671 2.823 1.00 94.44 89 TYR A CA 1
ATOM 738 C C . TYR A 1 89 ? 11.121 -7.231 3.126 1.00 94.44 89 TYR A C 1
ATOM 740 O O . TYR A 1 89 ? 11.824 -6.766 4.026 1.00 94.44 89 TYR A O 1
ATOM 748 N N . ARG A 1 90 ? 11.507 -8.260 2.366 1.00 93.00 90 ARG A N 1
ATOM 749 C CA . ARG A 1 90 ? 12.810 -8.920 2.478 1.00 93.00 90 ARG A CA 1
ATOM 750 C C . ARG A 1 90 ? 13.663 -8.661 1.244 1.00 93.00 90 ARG A C 1
ATOM 752 O O . ARG A 1 90 ? 13.146 -8.759 0.134 1.00 93.00 90 ARG A O 1
ATOM 759 N N . LEU A 1 91 ? 14.959 -8.402 1.402 1.00 89.75 91 LEU A N 1
ATOM 760 C CA . LEU A 1 91 ? 15.887 -8.250 0.271 1.00 89.75 91 LEU A CA 1
ATOM 761 C C . LEU A 1 91 ? 16.015 -9.551 -0.536 1.00 89.75 91 LEU A C 1
ATOM 763 O O . LEU A 1 91 ? 16.160 -9.512 -1.754 1.00 89.75 91 LEU A O 1
ATOM 767 N N . SER A 1 92 ? 15.885 -10.700 0.129 1.00 87.25 92 SER A N 1
ATOM 768 C CA . SER A 1 92 ? 15.834 -12.033 -0.476 1.00 87.25 92 SER A CA 1
ATOM 769 C C . SER A 1 92 ? 14.538 -12.318 -1.248 1.00 87.25 92 SER A C 1
ATOM 771 O O . SER A 1 92 ? 14.529 -13.178 -2.131 1.00 87.25 92 SER A O 1
ATOM 773 N N . LYS A 1 93 ? 13.450 -11.589 -0.955 1.00 86.38 93 LYS A N 1
ATOM 774 C CA . LYS A 1 93 ? 12.157 -11.667 -1.655 1.00 86.38 93 LYS A CA 1
ATOM 775 C C . LYS A 1 93 ? 11.639 -10.250 -1.962 1.00 86.38 93 LYS A C 1
ATOM 777 O O . LYS A 1 93 ? 10.599 -9.849 -1.438 1.00 86.38 93 LYS A O 1
ATOM 782 N N . PRO A 1 94 ? 12.328 -9.491 -2.833 1.00 78.00 94 PRO A N 1
ATOM 783 C CA . PRO A 1 94 ? 12.114 -8.057 -3.004 1.00 78.00 94 PRO A CA 1
ATOM 784 C C . PRO A 1 94 ? 10.865 -7.737 -3.829 1.00 78.00 94 PRO A C 1
ATOM 786 O O . PRO A 1 94 ? 10.726 -6.631 -4.294 1.00 78.00 94 PRO A O 1
ATOM 789 N N . TYR A 1 95 ? 9.963 -8.683 -4.066 1.00 93.31 95 TYR A N 1
ATOM 790 C CA . TYR A 1 95 ? 8.732 -8.457 -4.832 1.00 93.31 95 TYR A CA 1
ATOM 791 C C . TYR A 1 95 ? 7.505 -8.856 -4.029 1.00 93.31 95 TYR A C 1
ATOM 793 O O . TYR A 1 95 ? 6.472 -9.220 -4.580 1.00 93.31 95 TYR A O 1
ATOM 801 N N . TYR A 1 96 ? 7.653 -8.841 -2.710 1.00 95.56 96 TYR A N 1
ATOM 802 C CA . TYR A 1 96 ? 6.638 -9.248 -1.769 1.00 95.56 96 TYR A CA 1
ATOM 803 C C . TYR A 1 96 ? 6.696 -8.332 -0.550 1.00 95.56 96 TYR A C 1
ATOM 805 O O . TYR A 1 96 ? 7.769 -8.103 0.013 1.00 95.56 96 TYR A O 1
ATOM 813 N N . ILE A 1 97 ? 5.542 -7.814 -0.154 1.00 95.75 97 ILE A N 1
ATOM 814 C CA . ILE A 1 97 ? 5.381 -6.876 0.953 1.00 95.75 97 ILE A CA 1
ATOM 815 C C . ILE A 1 97 ? 4.288 -7.419 1.859 1.00 95.75 97 ILE A C 1
ATOM 817 O O . ILE A 1 97 ? 3.223 -7.770 1.366 1.00 95.75 97 ILE A O 1
ATOM 821 N N . ASN A 1 98 ? 4.511 -7.421 3.1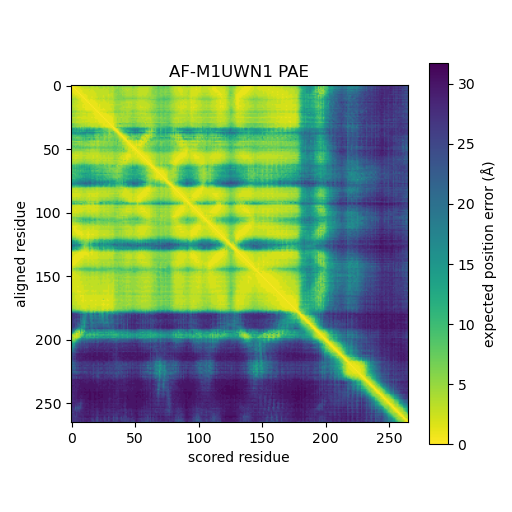66 1.00 97.12 98 ASN A N 1
ATOM 822 C CA . ASN A 1 98 ? 3.423 -7.445 4.136 1.00 97.12 98 ASN A CA 1
ATOM 823 C C . ASN A 1 98 ? 3.120 -6.005 4.534 1.00 97.12 98 ASN A C 1
ATOM 825 O O . ASN A 1 98 ? 4.046 -5.241 4.796 1.00 97.12 98 ASN A O 1
ATOM 829 N N . PHE A 1 99 ? 1.852 -5.625 4.586 1.00 96.62 99 PHE A N 1
ATOM 830 C CA . PHE A 1 99 ? 1.456 -4.296 5.026 1.00 96.62 99 PHE A CA 1
ATOM 831 C C . PHE A 1 99 ? 0.494 -4.370 6.202 1.00 96.62 99 PHE A C 1
ATOM 833 O O . PHE A 1 99 ? -0.273 -5.324 6.365 1.00 96.62 99 PHE A O 1
ATOM 840 N N . ARG A 1 100 ? 0.539 -3.325 7.018 1.00 96.50 100 ARG A N 1
ATOM 841 C CA . ARG A 1 100 ? -0.372 -3.096 8.126 1.00 96.50 100 ARG A CA 1
ATOM 842 C C . ARG A 1 100 ? -0.656 -1.608 8.207 1.00 96.50 100 ARG A C 1
ATOM 844 O O . ARG A 1 100 ? 0.241 -0.830 8.505 1.00 96.50 100 ARG A O 1
ATOM 851 N N . SER A 1 101 ? -1.907 -1.241 8.001 1.00 94.38 101 SER A N 1
ATOM 852 C CA . SER A 1 101 ? -2.372 0.134 8.051 1.00 94.38 101 SER A CA 1
ATOM 853 C C . SER A 1 101 ? -3.375 0.306 9.186 1.00 94.38 101 SER A C 1
ATOM 855 O O . SER A 1 101 ? -4.311 -0.485 9.338 1.00 94.38 101 SER A O 1
ATOM 857 N N . HIS A 1 102 ? -3.209 1.358 9.976 1.00 92.75 102 HIS A N 1
ATOM 858 C CA . HIS A 1 102 ? -4.166 1.746 11.002 1.00 92.75 102 HIS A CA 1
ATOM 859 C C . HIS A 1 102 ? -4.205 3.270 11.144 1.00 92.75 102 HIS A C 1
ATOM 861 O O . HIS A 1 102 ? -3.183 3.943 10.993 1.00 92.75 102 HIS A O 1
ATOM 867 N N . PRO A 1 103 ? -5.368 3.859 11.447 1.00 89.00 103 PRO A N 1
ATOM 868 C CA . PRO A 1 103 ? -5.414 5.259 11.840 1.00 89.00 103 PRO A CA 1
ATOM 869 C C . PRO A 1 103 ? -4.629 5.472 13.139 1.00 89.00 103 PRO A C 1
ATOM 871 O O . PRO A 1 103 ? -4.501 4.576 13.965 1.00 89.00 103 PRO A O 1
ATOM 874 N N . ASN A 1 104 ? -4.102 6.670 13.356 1.00 88.25 104 ASN A N 1
ATOM 875 C CA . ASN A 1 104 ? -3.399 7.037 14.586 1.00 88.25 104 ASN A CA 1
ATOM 876 C C . ASN A 1 104 ? -4.310 7.084 15.821 1.00 88.25 104 ASN A C 1
ATOM 878 O O . ASN A 1 104 ? -3.840 7.086 16.955 1.00 88.25 104 ASN A O 1
ATOM 882 N N . MET A 1 105 ? -5.617 7.139 15.596 1.00 81.62 105 MET A N 1
ATOM 883 C CA . MET A 1 105 ? -6.653 7.096 16.616 1.00 81.62 105 MET A CA 1
ATOM 884 C C . MET A 1 105 ? -7.583 5.940 16.319 1.00 81.62 105 MET A C 1
ATOM 886 O O . MET A 1 105 ? -7.780 5.608 15.156 1.00 81.62 105 MET A O 1
ATOM 890 N N . PHE A 1 106 ? -8.199 5.370 17.353 1.00 80.06 106 PHE A N 1
ATOM 891 C CA . PHE A 1 106 ? -9.065 4.201 17.202 1.00 80.06 106 PHE A CA 1
ATOM 892 C C . PHE A 1 106 ? -8.322 2.977 16.625 1.00 80.06 106 PHE A C 1
ATOM 894 O O . PHE A 1 106 ? -8.918 2.154 15.925 1.00 80.06 106 PHE A O 1
ATOM 901 N N . GLN A 1 107 ? -7.022 2.850 16.927 1.00 84.06 107 GLN A N 1
ATOM 902 C CA . GLN A 1 107 ? -6.166 1.731 16.504 1.00 84.06 107 GLN A CA 1
ATOM 903 C C . GLN A 1 107 ? -6.712 0.384 16.982 1.00 84.06 107 GLN A C 1
ATOM 905 O O . GLN A 1 107 ? -6.634 -0.621 16.286 1.00 84.06 107 GLN A O 1
ATOM 910 N N . GLU A 1 108 ? -7.312 0.368 18.169 1.00 84.62 108 GLU A N 1
ATOM 911 C CA . GLU A 1 108 ? -7.941 -0.804 18.767 1.00 84.62 108 GLU A CA 1
ATOM 912 C C . GLU A 1 108 ? -9.230 -1.233 18.045 1.00 84.62 108 GLU A C 1
ATOM 914 O O . GLU A 1 108 ? -9.681 -2.374 18.180 1.00 84.62 108 GLU A O 1
ATOM 919 N N . TYR A 1 109 ? -9.821 -0.327 17.263 1.00 87.44 109 TYR A N 1
ATOM 920 C CA . TYR A 1 109 ? -11.087 -0.555 16.582 1.00 87.44 109 TYR A CA 1
ATOM 921 C C . TYR A 1 109 ? -10.940 -0.807 15.094 1.00 87.44 109 TYR A C 1
ATOM 923 O O . TYR A 1 109 ? -11.876 -1.335 14.505 1.00 87.44 109 TYR A O 1
ATOM 931 N N . THR A 1 110 ? -9.836 -0.404 14.470 1.00 90.69 110 THR A N 1
ATOM 932 C CA . THR A 1 110 ? -9.690 -0.473 13.015 1.00 90.69 110 THR A CA 1
ATOM 933 C C . THR A 1 110 ? -8.280 -0.872 12.626 1.00 90.69 110 THR A C 1
ATOM 935 O O . THR A 1 110 ? -7.304 -0.234 13.009 1.00 90.69 110 THR A O 1
ATOM 938 N N . GLU A 1 111 ? -8.184 -1.925 11.829 1.00 94.19 111 GLU A N 1
ATOM 939 C CA . GLU A 1 111 ? -6.924 -2.430 11.305 1.00 94.19 111 GLU A CA 1
ATOM 940 C C . GLU A 1 111 ? -7.148 -2.936 9.883 1.00 94.19 111 GLU A C 1
ATOM 942 O O . GLU A 1 111 ? -8.130 -3.619 9.597 1.00 94.19 111 GLU A O 1
ATOM 947 N N . THR A 1 112 ? -6.231 -2.603 8.982 1.00 95.69 112 THR A N 1
ATOM 948 C CA . THR A 1 112 ? -6.139 -3.217 7.659 1.00 95.69 112 THR A CA 1
ATOM 949 C C . THR A 1 112 ? -4.779 -3.876 7.548 1.00 95.69 112 THR A C 1
ATOM 951 O O . THR A 1 112 ? -3.767 -3.260 7.864 1.00 95.69 112 THR A O 1
ATOM 954 N N . ARG A 1 113 ? -4.724 -5.136 7.133 1.00 97.12 113 ARG A N 1
ATOM 955 C CA . ARG A 1 113 ? -3.453 -5.851 6.987 1.00 97.12 113 ARG A CA 1
ATOM 956 C C . ARG A 1 113 ? -3.503 -6.817 5.827 1.00 97.12 113 ARG A C 1
ATOM 958 O O . ARG A 1 113 ? -4.578 -7.292 5.464 1.00 97.12 113 ARG A O 1
ATOM 965 N N . GLY A 1 114 ? -2.348 -7.126 5.265 1.00 97.75 114 GLY A N 1
ATOM 966 C CA . GLY A 1 114 ? -2.288 -8.022 4.129 1.00 97.75 114 GLY A CA 1
ATOM 967 C C . GLY A 1 114 ? -0.905 -8.170 3.532 1.00 97.75 114 GLY A C 1
ATOM 968 O O . GLY A 1 114 ? 0.107 -7.820 4.137 1.00 97.75 114 GLY A O 1
ATOM 969 N N . GLU A 1 115 ? -0.898 -8.696 2.320 1.00 97.56 115 GLU A N 1
ATOM 970 C CA . GLU A 1 115 ? 0.270 -8.952 1.501 1.00 97.56 115 GLU A CA 1
ATOM 971 C C . GLU A 1 115 ? 0.081 -8.379 0.093 1.00 97.56 115 GLU A C 1
ATOM 973 O O . GLU A 1 115 ? -1.031 -8.302 -0.432 1.00 97.56 115 GLU A O 1
ATOM 978 N N . CYS A 1 116 ? 1.182 -7.970 -0.523 1.00 96.94 116 CYS A N 1
ATOM 979 C CA . CYS A 1 116 ? 1.247 -7.493 -1.893 1.00 96.94 116 CYS A CA 1
ATOM 980 C C . CYS A 1 116 ? 2.406 -8.196 -2.601 1.00 96.94 116 CYS A C 1
ATOM 982 O O . CYS A 1 116 ? 3.542 -8.146 -2.129 1.00 96.94 116 CYS A O 1
ATOM 984 N N . GLU A 1 117 ? 2.125 -8.853 -3.723 1.00 96.50 117 GLU A N 1
ATOM 985 C CA . GLU A 1 117 ? 3.100 -9.583 -4.527 1.00 96.50 117 GLU A CA 1
ATOM 986 C C . GLU A 1 117 ? 3.153 -9.034 -5.955 1.00 96.50 117 GLU A C 1
ATOM 988 O O . GLU A 1 117 ? 2.122 -8.856 -6.603 1.00 96.50 117 GLU A O 1
ATOM 993 N N . PHE A 1 118 ? 4.367 -8.806 -6.455 1.00 95.31 118 PHE A N 1
ATOM 994 C CA . PHE A 1 118 ? 4.636 -8.403 -7.831 1.00 95.31 118 PHE A CA 1
ATOM 995 C C . PHE A 1 118 ? 5.133 -9.625 -8.607 1.00 95.31 118 PHE A C 1
ATOM 997 O O . PHE A 1 118 ? 6.168 -10.221 -8.287 1.00 95.31 118 PHE A O 1
ATOM 1004 N N . VAL A 1 119 ? 4.398 -9.999 -9.648 1.00 94.38 119 VAL A N 1
ATOM 1005 C CA . VAL A 1 119 ? 4.654 -11.185 -10.466 1.00 94.38 119 VAL A CA 1
ATOM 1006 C C . VAL A 1 119 ? 4.962 -10.744 -11.890 1.00 94.38 119 VAL A C 1
ATOM 1008 O O . VAL A 1 119 ? 4.237 -9.922 -12.446 1.00 94.38 119 VAL A O 1
ATOM 1011 N N . ASP A 1 120 ? 6.027 -11.291 -12.479 1.00 92.31 120 ASP A N 1
ATOM 1012 C CA . ASP A 1 120 ? 6.320 -11.063 -13.896 1.00 92.31 120 ASP A CA 1
ATOM 1013 C C . ASP A 1 120 ? 5.153 -11.575 -14.743 1.00 92.31 120 ASP A C 1
ATOM 1015 O O . ASP A 1 120 ? 4.713 -12.719 -14.594 1.00 92.31 120 ASP A O 1
ATOM 1019 N N . GLU A 1 121 ? 4.668 -10.730 -15.643 1.00 88.06 121 GLU A N 1
ATOM 1020 C CA . GLU A 1 121 ? 3.655 -11.098 -16.618 1.00 88.06 121 GLU A CA 1
ATOM 1021 C C . GLU A 1 121 ? 4.324 -11.217 -17.993 1.00 88.06 121 GLU A C 1
ATOM 1023 O O . GLU A 1 121 ? 4.868 -10.230 -18.506 1.00 88.06 121 GLU A O 1
ATOM 1028 N N . PRO A 1 122 ? 4.368 -12.428 -18.579 1.00 82.88 122 PRO A N 1
ATOM 1029 C CA . PRO A 1 122 ? 5.004 -12.621 -19.870 1.00 82.88 122 PRO A CA 1
ATOM 1030 C C . PRO A 1 122 ? 4.269 -11.817 -20.942 1.00 82.88 122 PRO A C 1
ATOM 1032 O O . PRO A 1 122 ? 3.056 -11.649 -20.896 1.00 82.88 122 PRO A O 1
ATOM 1035 N N . ALA A 1 123 ? 5.016 -11.338 -21.932 1.00 80.62 123 ALA A N 1
ATOM 1036 C CA . ALA A 1 123 ? 4.421 -10.691 -23.087 1.00 80.62 123 ALA A CA 1
ATOM 1037 C C . ALA A 1 123 ? 3.553 -11.694 -23.868 1.00 80.62 123 ALA A C 1
ATOM 1039 O O . ALA A 1 123 ? 4.043 -12.741 -24.294 1.00 80.62 123 ALA A O 1
ATOM 1040 N N . ASP A 1 124 ? 2.287 -11.347 -24.110 1.00 75.38 124 ASP A N 1
ATOM 1041 C CA . ASP A 1 124 ? 1.349 -12.187 -24.873 1.00 75.38 124 ASP A CA 1
ATOM 1042 C C . ASP A 1 124 ? 1.742 -12.346 -26.356 1.00 75.38 124 ASP A C 1
ATOM 1044 O O . ASP A 1 124 ? 1.218 -13.199 -27.073 1.00 75.38 124 ASP A O 1
ATOM 1048 N N . SER A 1 125 ? 2.669 -11.516 -26.843 1.00 69.75 125 SER A N 1
ATOM 1049 C CA . SER A 1 125 ? 3.199 -11.565 -28.206 1.00 69.75 125 SER A CA 1
ATOM 1050 C C . SER A 1 125 ? 4.623 -11.006 -28.269 1.00 69.75 125 SER A C 1
ATOM 1052 O O . SER A 1 125 ? 5.054 -10.294 -27.367 1.00 69.75 125 SER A O 1
ATOM 1054 N N . ALA A 1 126 ? 5.347 -11.297 -29.355 1.00 62.34 126 ALA A N 1
ATOM 1055 C CA . ALA A 1 126 ? 6.720 -10.822 -29.562 1.00 62.34 126 ALA A CA 1
ATOM 1056 C C . ALA A 1 126 ? 6.848 -9.284 -29.609 1.00 62.34 126 ALA A C 1
ATOM 1058 O O . ALA A 1 126 ? 7.928 -8.762 -29.341 1.00 62.34 126 ALA A O 1
ATOM 1059 N N . ASP A 1 127 ? 5.754 -8.582 -29.918 1.00 58.00 127 ASP A N 1
ATOM 1060 C CA . ASP A 1 127 ? 5.693 -7.118 -29.992 1.00 58.00 127 ASP A CA 1
ATOM 1061 C C . ASP A 1 127 ? 5.120 -6.477 -28.712 1.00 58.00 127 ASP A C 1
ATOM 1063 O O . ASP A 1 127 ? 5.128 -5.253 -28.572 1.00 58.00 127 ASP A O 1
ATOM 1067 N N . ALA A 1 128 ? 4.617 -7.280 -27.766 1.00 69.31 128 ALA A N 1
ATOM 1068 C CA . ALA A 1 128 ? 4.103 -6.785 -26.495 1.00 69.31 128 ALA A CA 1
ATOM 1069 C C . ALA A 1 128 ? 5.240 -6.604 -25.479 1.00 69.31 128 ALA A C 1
ATOM 1071 O O . ALA A 1 128 ? 6.170 -7.405 -25.395 1.00 69.31 128 ALA A O 1
ATOM 1072 N N . GLN A 1 129 ? 5.160 -5.546 -24.674 1.00 68.81 129 GLN A N 1
ATOM 1073 C CA . GLN A 1 129 ? 6.057 -5.386 -23.533 1.00 68.81 129 GLN A CA 1
ATOM 1074 C C . GLN A 1 129 ? 5.655 -6.360 -22.423 1.00 68.81 129 GLN A C 1
ATOM 1076 O O . GLN A 1 129 ? 4.469 -6.498 -22.120 1.00 68.81 129 GLN A O 1
ATOM 1081 N N . ALA A 1 130 ? 6.649 -7.013 -21.815 1.00 80.50 130 ALA A N 1
ATOM 1082 C CA . ALA A 1 130 ? 6.446 -7.754 -20.576 1.00 80.50 130 ALA A CA 1
ATOM 1083 C C . ALA A 1 130 ? 5.900 -6.807 -19.497 1.00 80.50 130 ALA A C 1
ATOM 1085 O O . ALA A 1 130 ? 6.292 -5.638 -19.425 1.00 80.50 130 ALA A O 1
ATOM 1086 N N . GLY A 1 131 ? 4.975 -7.314 -18.692 1.00 90.44 131 GLY A N 1
ATOM 1087 C CA . GLY A 1 131 ? 4.289 -6.546 -17.667 1.00 90.44 131 GLY A CA 1
ATOM 1088 C C . GLY A 1 131 ? 4.587 -7.045 -16.263 1.00 90.44 131 GLY A C 1
ATOM 1089 O O . GLY A 1 131 ? 5.380 -7.959 -16.034 1.00 90.44 131 GLY A O 1
ATOM 1090 N N . THR A 1 132 ? 3.888 -6.438 -15.318 1.00 93.81 132 THR A N 1
ATOM 1091 C CA . THR A 1 132 ? 3.837 -6.856 -13.927 1.00 93.81 132 THR A CA 1
ATOM 1092 C C . THR A 1 132 ? 2.386 -7.005 -13.524 1.00 93.81 132 THR A C 1
ATOM 1094 O O . THR A 1 132 ? 1.609 -6.050 -13.597 1.00 93.81 132 THR A O 1
ATOM 1097 N N . ARG A 1 133 ? 2.043 -8.190 -13.032 1.00 94.19 133 ARG A N 1
ATOM 1098 C CA . ARG A 1 133 ? 0.785 -8.445 -12.342 1.00 94.19 133 ARG A CA 1
ATOM 1099 C C . ARG A 1 133 ? 1.008 -8.238 -10.852 1.00 94.19 133 ARG A C 1
ATOM 1101 O O . ARG A 1 133 ? 1.871 -8.886 -10.261 1.00 94.19 133 ARG A O 1
ATOM 1108 N N . VAL A 1 134 ? 0.241 -7.342 -10.245 1.00 94.88 134 VAL A N 1
ATOM 1109 C CA . VAL A 1 134 ? 0.305 -7.067 -8.809 1.00 94.88 134 VAL A CA 1
ATOM 1110 C C . VAL A 1 134 ? -0.921 -7.662 -8.137 1.00 94.88 134 VAL A C 1
ATOM 1112 O O . VAL A 1 134 ? -2.052 -7.360 -8.513 1.00 94.88 134 VAL A O 1
ATOM 1115 N N . CYS A 1 135 ? -0.682 -8.522 -7.151 1.00 96.12 135 CYS A N 1
ATOM 1116 C CA . CYS A 1 135 ? -1.714 -9.204 -6.379 1.00 96.12 135 CYS A CA 1
ATOM 1117 C C . CYS A 1 135 ? -1.677 -8.690 -4.942 1.00 96.12 135 CYS A C 1
ATOM 1119 O O . CYS A 1 135 ? -0.665 -8.852 -4.264 1.00 96.12 135 CYS A O 1
ATOM 1121 N N . ILE A 1 136 ? -2.770 -8.102 -4.469 1.00 96.44 136 ILE A N 1
ATOM 1122 C CA . ILE A 1 136 ? -2.910 -7.610 -3.099 1.00 96.44 136 ILE A CA 1
ATOM 1123 C C . ILE A 1 136 ? -4.006 -8.410 -2.418 1.00 96.44 136 ILE A C 1
ATOM 1125 O O . ILE A 1 136 ? -5.136 -8.455 -2.900 1.00 96.44 136 ILE A O 1
ATOM 1129 N N . ARG A 1 137 ? -3.688 -9.026 -1.286 1.00 97.56 137 ARG A N 1
ATOM 1130 C CA . ARG A 1 137 ? -4.638 -9.788 -0.475 1.00 97.56 137 ARG A CA 1
ATOM 1131 C C . ARG A 1 137 ? -4.590 -9.289 0.943 1.00 97.56 137 ARG A C 1
ATOM 1133 O O . ARG A 1 137 ? -3.522 -8.965 1.446 1.00 97.56 137 ARG A O 1
ATOM 1140 N N . GLY A 1 138 ? -5.726 -9.254 1.609 1.00 97.25 138 GLY A N 1
ATOM 1141 C CA . GLY A 1 138 ? -5.738 -8.833 2.992 1.00 97.25 138 GLY A CA 1
ATOM 1142 C C . GLY A 1 138 ? -7.109 -8.868 3.611 1.00 97.25 138 GLY A C 1
ATOM 1143 O O . GLY A 1 138 ? -8.073 -9.409 3.065 1.00 97.25 138 GLY A O 1
ATOM 1144 N N . GLU A 1 139 ? -7.172 -8.260 4.780 1.00 96.50 139 GLU A N 1
ATOM 1145 C CA . GLU A 1 139 ? -8.386 -8.135 5.549 1.00 96.50 139 GLU A CA 1
ATOM 1146 C C . GLU A 1 139 ? -8.494 -6.759 6.190 1.00 96.50 139 GLU A C 1
ATOM 1148 O O . GLU A 1 139 ? -7.501 -6.134 6.571 1.00 96.50 139 GLU A O 1
ATOM 1153 N N . VAL A 1 140 ? -9.736 -6.302 6.294 1.00 95.06 140 VAL A N 1
ATOM 1154 C CA . VAL A 1 140 ? -10.127 -5.118 7.049 1.00 95.06 140 VAL A CA 1
ATOM 1155 C C . VAL A 1 140 ? -10.904 -5.602 8.265 1.00 95.06 140 VAL A C 1
ATOM 1157 O O . VAL A 1 140 ? -11.898 -6.326 8.140 1.00 95.06 140 VAL A O 1
ATOM 1160 N N . ILE A 1 141 ? -10.442 -5.214 9.446 1.00 94.00 141 ILE A N 1
ATOM 1161 C CA . ILE A 1 141 ? -11.033 -5.558 10.735 1.00 94.00 141 ILE A CA 1
ATOM 1162 C C . ILE A 1 141 ? -11.556 -4.266 11.352 1.00 94.00 141 ILE A C 1
ATOM 1164 O O . ILE A 1 141 ? -10.772 -3.367 11.655 1.00 94.00 141 ILE A O 1
ATOM 1168 N N . VAL A 1 142 ? -12.874 -4.175 11.552 1.00 91.44 142 VAL A N 1
ATOM 1169 C CA . VAL A 1 142 ? -13.490 -3.064 12.283 1.00 91.44 142 VAL A CA 1
ATOM 1170 C C . VAL A 1 142 ? -14.296 -3.580 13.471 1.00 91.44 142 VAL A C 1
ATOM 1172 O O . VAL A 1 142 ? -15.368 -4.160 13.320 1.00 91.44 142 VAL A O 1
ATOM 1175 N N . ASN A 1 143 ? -13.812 -3.293 14.676 1.00 90.88 143 ASN A N 1
ATOM 1176 C CA . ASN A 1 143 ? -14.414 -3.687 15.949 1.00 90.88 143 ASN A CA 1
ATOM 1177 C C . ASN A 1 143 ? -15.312 -2.585 16.532 1.00 90.88 143 ASN A C 1
ATOM 1179 O O . ASN A 1 143 ? -15.312 -2.346 17.739 1.00 90.88 143 ASN A O 1
ATOM 1183 N N . VAL A 1 144 ? -16.078 -1.893 15.685 1.00 84.62 144 VAL A N 1
ATOM 1184 C CA . VAL A 1 144 ? -17.053 -0.890 16.133 1.00 84.62 144 VAL A CA 1
ATOM 1185 C C . VAL A 1 144 ? -18.464 -1.468 15.989 1.00 84.62 144 VAL A C 1
ATOM 1187 O O . VAL A 1 144 ? -18.901 -1.718 14.861 1.00 84.62 144 VAL A O 1
ATOM 1190 N N . PRO A 1 145 ? -19.205 -1.682 17.093 1.00 81.00 145 PRO A N 1
ATOM 1191 C CA . PRO A 1 145 ? -20.560 -2.219 17.035 1.00 81.00 145 PRO A CA 1
ATOM 1192 C C . PRO A 1 145 ? -21.465 -1.411 16.099 1.00 81.00 145 PRO A C 1
ATOM 1194 O O . PRO A 1 145 ? -21.391 -0.183 16.064 1.00 81.00 145 PRO A O 1
ATOM 1197 N N . LEU A 1 146 ? -22.346 -2.100 15.366 1.00 82.75 146 LEU A N 1
ATOM 1198 C CA . LEU A 1 146 ? -23.350 -1.553 14.434 1.00 82.75 146 LEU A CA 1
ATOM 1199 C C . LEU A 1 146 ? -22.804 -0.874 13.166 1.00 82.75 146 LEU A C 1
ATOM 1201 O O . LEU A 1 146 ? -23.418 -1.004 12.109 1.00 82.75 146 LEU A O 1
ATOM 1205 N N . VAL A 1 147 ? -21.672 -0.172 13.239 1.00 83.31 147 VAL A N 1
ATOM 1206 C CA . VAL A 1 147 ? -21.088 0.547 12.090 1.00 83.31 147 VAL A CA 1
ATOM 1207 C C . VAL A 1 147 ? -19.943 -0.205 11.417 1.00 83.31 147 VAL A C 1
ATOM 1209 O O . VAL A 1 147 ? -19.617 0.112 10.276 1.00 83.31 147 VAL A O 1
ATOM 1212 N N . GLY A 1 148 ? -19.377 -1.225 12.070 1.00 85.69 148 GLY A N 1
ATOM 1213 C CA . GLY A 1 148 ? -18.240 -2.000 11.566 1.00 85.69 148 GLY A CA 1
ATOM 1214 C C . GLY A 1 148 ? -18.396 -2.474 10.119 1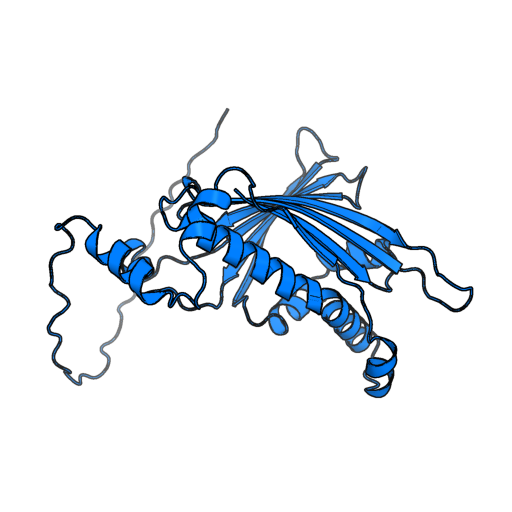.00 85.69 148 GLY A C 1
ATOM 1215 O O . GLY A 1 148 ? -17.580 -2.080 9.287 1.00 85.69 148 GLY A O 1
ATOM 1216 N N . PRO A 1 149 ? -19.479 -3.188 9.758 1.00 87.44 149 PRO A N 1
ATOM 1217 C CA . PRO A 1 149 ? -19.688 -3.648 8.383 1.00 87.44 149 PRO A CA 1
ATOM 1218 C C . PRO A 1 149 ? -19.760 -2.518 7.342 1.00 87.44 149 PRO A C 1
ATOM 1220 O O . PRO A 1 149 ? -19.357 -2.702 6.194 1.00 87.44 149 PRO A O 1
ATOM 1223 N N . TYR A 1 150 ? -20.260 -1.335 7.712 1.00 85.69 150 TYR A N 1
ATOM 1224 C CA . TYR A 1 150 ? -20.312 -0.183 6.806 1.00 85.69 150 TYR A CA 1
ATOM 1225 C C . TYR A 1 150 ? -18.922 0.405 6.575 1.00 85.69 150 TYR A C 1
ATOM 1227 O O . TYR A 1 150 ? -18.575 0.721 5.438 1.00 85.69 150 TYR A O 1
ATOM 1235 N N . VAL A 1 151 ? -18.119 0.511 7.637 1.00 85.50 151 VAL A N 1
ATOM 1236 C CA . VAL A 1 151 ? -16.734 0.988 7.552 1.00 85.50 151 VAL A CA 1
ATOM 1237 C C . VAL A 1 151 ? -15.881 0.004 6.750 1.00 85.50 151 VAL A C 1
ATOM 1239 O O . VAL A 1 151 ? -15.148 0.430 5.865 1.00 85.50 151 VAL A O 1
ATOM 1242 N N . GLU A 1 152 ? -16.025 -1.303 6.980 1.00 88.06 152 GLU A N 1
ATOM 1243 C CA . GLU A 1 152 ? -15.311 -2.342 6.223 1.00 88.06 152 GLU A CA 1
ATOM 1244 C C . GLU A 1 152 ? -15.610 -2.251 4.723 1.00 88.06 152 GLU A C 1
ATOM 1246 O O . GLU A 1 152 ? -14.692 -2.188 3.905 1.00 88.06 152 GLU A O 1
ATOM 1251 N N . ASN A 1 153 ? -16.891 -2.153 4.353 1.00 85.56 153 ASN A N 1
ATOM 1252 C CA . ASN A 1 153 ? -17.289 -1.978 2.956 1.00 85.56 153 ASN A CA 1
ATOM 1253 C C . ASN A 1 153 ? -16.791 -0.653 2.365 1.00 85.56 153 ASN A C 1
ATOM 1255 O O . ASN A 1 153 ? -16.385 -0.615 1.205 1.00 85.56 153 ASN A O 1
ATOM 1259 N N . PHE A 1 154 ? -16.810 0.432 3.142 1.00 85.06 154 PHE A N 1
ATOM 1260 C CA . PHE A 1 154 ? -16.284 1.724 2.707 1.00 85.06 154 PHE A CA 1
ATOM 1261 C C . PHE A 1 154 ? -14.787 1.638 2.386 1.00 85.06 154 PHE A C 1
ATOM 1263 O O . PHE A 1 154 ? 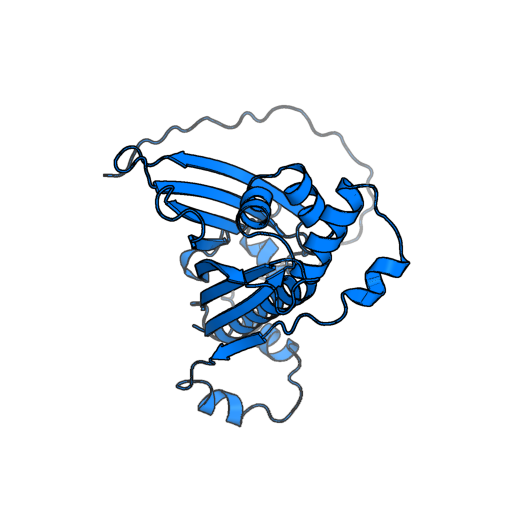-14.376 2.049 1.303 1.00 85.06 154 PHE A O 1
ATOM 1270 N N . VAL A 1 155 ? -13.985 1.042 3.274 1.00 86.25 155 VAL A N 1
ATOM 1271 C CA . VAL A 1 155 ? -12.542 0.844 3.057 1.00 86.25 155 VAL A CA 1
ATOM 1272 C C . VAL A 1 155 ? -12.294 0.002 1.806 1.00 86.25 155 VAL A C 1
ATOM 1274 O O . VAL A 1 155 ? -11.551 0.426 0.924 1.00 86.25 155 VAL A O 1
ATOM 1277 N N . VAL A 1 156 ? -12.959 -1.148 1.674 1.00 88.81 156 VAL A N 1
ATOM 1278 C CA . VAL A 1 156 ? -12.770 -2.045 0.523 1.00 88.81 156 VAL A CA 1
ATOM 1279 C C . VAL A 1 156 ? -13.181 -1.387 -0.799 1.00 88.81 156 VAL A C 1
ATOM 1281 O O . VAL A 1 156 ? -12.496 -1.555 -1.808 1.00 88.81 156 VAL A O 1
ATOM 1284 N N . ASN A 1 157 ? -14.257 -0.596 -0.811 1.00 85.56 157 ASN A N 1
ATOM 1285 C CA . ASN A 1 157 ? -14.664 0.150 -2.002 1.00 85.56 157 ASN A CA 1
ATOM 1286 C C . ASN A 1 157 ? -13.655 1.243 -2.376 1.00 85.56 157 ASN A C 1
ATOM 1288 O O . ASN A 1 157 ? -13.379 1.421 -3.560 1.00 85.56 157 ASN A O 1
ATOM 1292 N N . ASN A 1 158 ? -13.064 1.937 -1.401 1.00 85.69 158 ASN A N 1
ATOM 1293 C CA . ASN A 1 158 ? -12.010 2.914 -1.683 1.00 85.69 158 ASN A CA 1
ATOM 1294 C C . ASN A 1 158 ? -10.744 2.246 -2.222 1.00 85.69 158 ASN A C 1
ATOM 1296 O O . ASN A 1 158 ? -10.196 2.719 -3.214 1.00 85.69 158 ASN A O 1
ATOM 1300 N N . LEU A 1 159 ? -10.330 1.109 -1.646 1.00 88.50 159 LEU A N 1
ATOM 1301 C CA . LEU A 1 159 ? -9.223 0.314 -2.185 1.00 88.50 159 LEU A CA 1
ATOM 1302 C C . LEU A 1 159 ? -9.509 -0.091 -3.635 1.00 88.50 159 LEU A C 1
ATOM 1304 O O . LEU A 1 159 ? -8.675 0.121 -4.511 1.00 88.50 159 LEU A O 1
ATOM 1308 N N . ARG A 1 160 ? -10.713 -0.602 -3.918 1.00 87.50 160 ARG A N 1
ATOM 1309 C CA . ARG A 1 160 ? -11.135 -0.931 -5.286 1.00 87.50 160 ARG A CA 1
ATOM 1310 C C . ARG A 1 160 ? -11.017 0.270 -6.219 1.00 87.50 160 ARG A C 1
ATOM 1312 O O . ARG A 1 160 ? -10.401 0.142 -7.273 1.00 87.50 160 ARG A O 1
ATOM 1319 N N . ASN A 1 161 ? -11.611 1.406 -5.861 1.00 86.25 161 ASN A N 1
ATOM 1320 C CA . ASN A 1 161 ? -11.628 2.595 -6.714 1.00 86.25 161 ASN A CA 1
ATOM 1321 C C . ASN A 1 161 ? -10.208 3.080 -7.015 1.00 86.25 161 ASN A C 1
ATOM 1323 O O . ASN A 1 161 ? -9.877 3.341 -8.170 1.00 86.25 161 ASN A O 1
ATOM 1327 N N . PHE A 1 162 ? -9.357 3.114 -5.991 1.00 86.81 162 PHE A N 1
ATOM 1328 C CA . PHE A 1 162 ? -7.961 3.496 -6.120 1.00 86.81 162 PHE A CA 1
ATOM 1329 C C . PHE A 1 162 ? -7.190 2.556 -7.058 1.00 86.81 162 PHE A C 1
ATOM 1331 O O . PHE A 1 162 ? -6.618 3.002 -8.052 1.00 86.81 162 PHE A O 1
ATOM 1338 N N . TYR A 1 163 ? -7.220 1.245 -6.800 1.00 89.69 163 TYR A N 1
ATOM 1339 C CA . TYR A 1 163 ? -6.462 0.272 -7.594 1.00 89.69 163 TYR A CA 1
ATOM 1340 C C . TYR A 1 163 ? -7.033 0.038 -8.997 1.00 89.69 163 TYR A C 1
ATOM 1342 O O . TYR A 1 163 ? -6.315 -0.444 -9.869 1.00 89.69 163 TYR A O 1
ATOM 1350 N N . THR A 1 164 ? -8.285 0.428 -9.249 1.00 88.62 164 THR A N 1
ATOM 1351 C CA . THR A 1 164 ? -8.853 0.429 -10.605 1.00 88.62 164 THR A CA 1
ATOM 1352 C C . THR A 1 164 ? -8.179 1.483 -11.488 1.00 88.62 164 THR A C 1
ATOM 1354 O O . THR A 1 164 ? -7.875 1.186 -12.637 1.00 88.62 164 THR A O 1
ATOM 1357 N N . GLY A 1 165 ? -7.900 2.681 -10.957 1.00 87.38 165 GLY A N 1
ATOM 1358 C CA . GLY A 1 165 ? -7.227 3.766 -11.693 1.00 87.38 165 GLY A CA 1
ATOM 1359 C C . GLY A 1 165 ? -5.696 3.761 -11.590 1.00 87.38 165 GLY A C 1
ATOM 1360 O O . GLY A 1 165 ? -5.020 4.540 -12.260 1.00 87.38 165 GLY A O 1
ATOM 1361 N N . PHE A 1 166 ? -5.127 2.898 -10.747 1.00 90.00 166 PHE A N 1
ATOM 1362 C CA . PHE A 1 166 ? -3.693 2.890 -10.472 1.00 90.0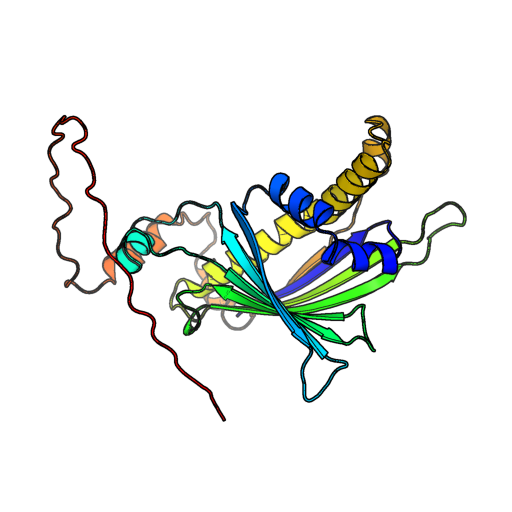0 166 PHE A CA 1
ATOM 1363 C C . PHE A 1 166 ? -2.807 2.563 -11.695 1.00 90.00 166 PHE A C 1
ATOM 1365 O O . PHE A 1 166 ? -1.800 3.254 -11.873 1.00 90.00 166 PHE A O 1
ATOM 1372 N N . PRO A 1 167 ? -3.148 1.601 -12.580 1.00 91.56 167 PRO A N 1
ATOM 1373 C CA . PRO A 1 167 ? -2.374 1.370 -13.804 1.00 91.56 167 PRO A CA 1
ATOM 1374 C C . PRO A 1 167 ? -2.252 2.618 -14.689 1.00 91.56 167 PRO A C 1
ATOM 1376 O O . PRO A 1 167 ? -1.155 2.947 -15.141 1.00 91.56 167 PRO A O 1
ATOM 1379 N N . ASP A 1 168 ? -3.347 3.356 -14.877 1.00 89.94 168 ASP A N 1
ATOM 1380 C CA . ASP A 1 168 ? -3.364 4.581 -15.685 1.00 89.94 168 ASP A CA 1
ATOM 1381 C C . ASP A 1 168 ? -2.497 5.679 -15.064 1.00 89.94 168 ASP A C 1
ATOM 1383 O O . ASP A 1 168 ? -1.799 6.409 -15.774 1.00 89.94 168 ASP A O 1
ATOM 1387 N N . LEU A 1 169 ? -2.486 5.770 -13.731 1.00 90.50 169 LEU A N 1
ATOM 1388 C CA . LEU A 1 169 ? -1.625 6.690 -12.993 1.00 90.50 169 LEU A CA 1
ATOM 1389 C C . LEU A 1 169 ? -0.137 6.375 -13.217 1.00 90.50 169 LEU A C 1
ATOM 1391 O O . LEU A 1 169 ? 0.643 7.292 -13.490 1.00 90.50 169 LEU A O 1
ATOM 1395 N N . VAL A 1 170 ? 0.249 5.094 -13.168 1.00 91.19 170 VAL A N 1
ATOM 1396 C CA . VAL A 1 170 ? 1.625 4.652 -13.457 1.00 91.19 170 VAL A CA 1
ATOM 1397 C C . VAL A 1 170 ? 2.003 4.959 -14.905 1.00 91.19 170 VAL A C 1
ATOM 1399 O O . VAL A 1 170 ? 3.055 5.546 -15.159 1.00 91.19 170 VAL A O 1
ATOM 1402 N N . HIS A 1 171 ? 1.138 4.621 -15.862 1.00 89.06 171 HIS A N 1
ATOM 1403 C CA . HIS A 1 171 ? 1.392 4.884 -17.277 1.00 89.06 171 HIS A CA 1
ATOM 1404 C C . HIS A 1 171 ? 1.518 6.381 -17.577 1.00 89.06 171 HIS A C 1
ATOM 1406 O O . HIS A 1 171 ? 2.434 6.784 -18.297 1.00 89.06 171 HIS A O 1
ATOM 1412 N N . SER A 1 172 ? 0.673 7.212 -16.965 1.00 89.06 172 SER A N 1
ATOM 1413 C CA . SER A 1 172 ? 0.731 8.672 -17.098 1.00 89.06 172 SER A CA 1
ATOM 1414 C C . SER A 1 172 ? 2.047 9.242 -16.567 1.00 89.06 172 SER A C 1
ATOM 1416 O O . SER A 1 172 ? 2.660 10.083 -17.226 1.00 89.06 172 SER A O 1
ATOM 1418 N N . TYR A 1 173 ? 2.531 8.743 -15.425 1.00 91.19 173 TYR A N 1
ATOM 1419 C CA . TYR A 1 173 ? 3.833 9.133 -14.884 1.00 91.19 173 TYR A CA 1
ATOM 1420 C C . TYR A 1 173 ? 4.984 8.755 -15.821 1.00 91.19 173 TYR A C 1
ATOM 1422 O O . TYR A 1 173 ? 5.823 9.594 -16.151 1.00 91.19 173 TYR A O 1
ATOM 1430 N N . VAL A 1 174 ? 5.019 7.505 -16.293 1.00 90.19 174 VAL A N 1
ATOM 1431 C CA . VAL A 1 174 ? 6.079 7.019 -17.192 1.00 90.19 174 VAL A CA 1
ATOM 1432 C C . VAL A 1 174 ? 6.077 7.795 -18.516 1.00 90.19 174 VAL A C 1
ATOM 1434 O O . VAL A 1 174 ? 7.144 8.138 -19.034 1.00 90.19 174 VAL A O 1
ATOM 1437 N N . ALA A 1 175 ? 4.899 8.122 -19.052 1.00 86.75 175 ALA A N 1
ATOM 1438 C CA . ALA A 1 175 ? 4.747 8.950 -20.246 1.00 86.75 175 ALA A CA 1
ATOM 1439 C C . ALA A 1 175 ? 5.283 10.376 -20.028 1.00 86.75 175 ALA A C 1
ATOM 1441 O O . ALA A 1 175 ? 6.065 10.873 -20.847 1.00 86.75 175 ALA A O 1
ATOM 1442 N N . ALA A 1 176 ? 4.931 11.004 -18.900 1.00 86.38 176 ALA A N 1
ATOM 1443 C CA . ALA A 1 176 ? 5.417 12.329 -18.522 1.00 86.38 176 ALA A CA 1
ATOM 1444 C C . ALA A 1 176 ? 6.944 12.350 -18.331 1.00 86.38 176 ALA A C 1
ATOM 1446 O O . ALA A 1 176 ? 7.624 13.201 -18.908 1.00 86.38 176 ALA A O 1
ATOM 1447 N N . LYS A 1 177 ? 7.499 11.373 -17.599 1.00 85.69 177 LYS A N 1
ATOM 1448 C CA . LYS A 1 177 ? 8.941 11.245 -17.323 1.00 85.69 177 LYS A CA 1
ATOM 1449 C C . LYS A 1 177 ? 9.773 11.073 -18.594 1.00 85.69 177 LYS A C 1
ATOM 1451 O O . LYS A 1 177 ? 10.844 11.659 -18.720 1.00 85.69 177 LYS A O 1
ATOM 1456 N N . ASN A 1 178 ? 9.265 10.313 -19.564 1.00 82.56 178 ASN A N 1
ATOM 1457 C CA . ASN A 1 178 ? 9.950 10.057 -20.834 1.00 82.56 178 ASN A CA 1
ATOM 1458 C C . ASN A 1 178 ? 9.714 11.141 -21.902 1.00 82.56 178 ASN A C 1
ATOM 1460 O O . ASN A 1 178 ? 10.133 10.968 -23.049 1.00 82.56 178 ASN A O 1
ATOM 1464 N N . GLY A 1 179 ? 9.021 12.237 -21.567 1.00 67.06 179 GLY A N 1
ATOM 1465 C CA . GLY A 1 179 ? 8.691 13.302 -22.519 1.00 67.06 179 GLY A CA 1
ATOM 1466 C C . GLY A 1 179 ? 7.738 12.862 -23.639 1.00 67.06 179 GLY A C 1
ATOM 1467 O O . GLY A 1 179 ? 7.642 13.538 -24.662 1.00 67.06 179 GLY A O 1
ATOM 1468 N N . ARG A 1 180 ? 7.033 11.736 -23.465 1.00 54.75 180 ARG A N 1
ATOM 1469 C CA . ARG A 1 180 ? 6.044 11.191 -24.404 1.00 54.75 180 ARG A CA 1
ATOM 1470 C C . ARG A 1 180 ? 4.633 11.539 -23.937 1.00 54.75 180 ARG A C 1
ATOM 1472 O O . ARG A 1 180 ? 3.818 10.664 -23.688 1.00 54.75 180 ARG A O 1
ATOM 1479 N N . LEU A 1 181 ? 4.324 12.826 -23.822 1.00 47.28 181 LEU A N 1
ATOM 1480 C CA . LEU A 1 181 ? 2.934 13.273 -23.703 1.00 47.28 181 LEU A CA 1
ATOM 1481 C C . LEU A 1 181 ? 2.330 13.330 -25.108 1.00 47.28 181 LEU A C 1
ATOM 1483 O O . LEU A 1 181 ? 2.105 14.412 -25.643 1.00 47.28 181 LEU A O 1
ATOM 1487 N N . ASN A 1 182 ? 2.141 12.169 -25.741 1.00 43.06 182 ASN A N 1
ATOM 1488 C CA . ASN A 1 182 ? 1.363 12.094 -26.969 1.00 43.06 182 ASN A CA 1
ATOM 1489 C C . ASN A 1 182 ? -0.064 11.661 -26.589 1.00 43.06 182 ASN A C 1
ATOM 1491 O O . ASN A 1 182 ? -0.251 10.515 -26.180 1.00 43.06 182 ASN A O 1
ATOM 1495 N N . PRO A 1 183 ? -1.069 12.551 -26.669 1.00 44.53 183 PRO A N 1
ATOM 1496 C CA . PRO A 1 183 ? -2.425 12.256 -26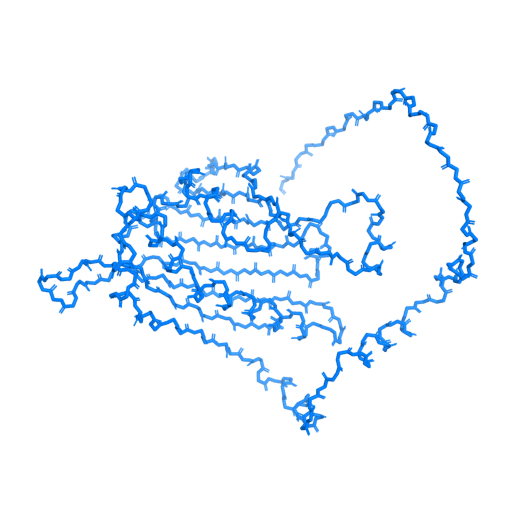.206 1.00 44.53 183 PRO A CA 1
ATOM 1497 C C . PRO A 1 183 ? -3.098 11.094 -26.957 1.00 44.53 183 PRO A C 1
ATOM 1499 O O . PRO A 1 183 ? -4.056 10.521 -26.440 1.00 44.53 183 PRO A O 1
ATOM 1502 N N . ASP A 1 184 ? -2.574 10.703 -28.121 1.00 46.44 184 ASP A N 1
ATOM 1503 C CA . ASP A 1 184 ? -3.050 9.559 -28.906 1.00 46.44 184 ASP A CA 1
ATOM 1504 C C . ASP A 1 184 ? -2.581 8.198 -28.368 1.00 46.44 184 ASP A C 1
ATOM 1506 O O . ASP A 1 184 ? -3.267 7.200 -28.595 1.00 46.44 184 ASP A O 1
ATOM 1510 N N . ASP A 1 185 ? -1.483 8.133 -27.600 1.00 45.16 185 ASP A N 1
ATOM 1511 C CA . ASP A 1 185 ? -1.069 6.862 -26.996 1.00 45.16 185 ASP A CA 1
ATOM 1512 C C . ASP A 1 185 ? -2.096 6.427 -25.949 1.00 45.16 185 ASP A C 1
ATOM 1514 O O . ASP A 1 185 ? -2.413 5.248 -25.895 1.00 45.16 185 ASP A O 1
ATOM 1518 N N . SER A 1 186 ? -2.720 7.363 -25.223 1.00 42.66 186 SER A N 1
ATOM 1519 C CA . SER A 1 186 ? -3.779 7.145 -24.217 1.00 42.66 186 SER A CA 1
ATOM 1520 C C . SER A 1 186 ? -4.898 6.184 -24.654 1.00 42.66 186 SER A C 1
ATOM 1522 O O . SER A 1 186 ? -5.488 5.509 -23.815 1.00 42.66 186 SER A O 1
ATOM 1524 N N . GLN A 1 187 ? -5.205 6.105 -25.957 1.00 41.09 187 GLN A N 1
ATOM 1525 C CA . GLN A 1 187 ? -6.300 5.277 -26.478 1.00 41.09 187 GLN A CA 1
ATOM 1526 C C . GLN A 1 187 ? -5.918 3.809 -26.739 1.00 41.09 187 GLN A C 1
ATOM 1528 O O . GLN A 1 187 ? -6.812 2.976 -26.872 1.00 41.09 187 GLN A O 1
ATOM 1533 N N . MET A 1 188 ? -4.627 3.451 -26.755 1.00 39.66 188 MET A N 1
ATOM 1534 C CA . MET A 1 188 ? -4.174 2.052 -26.868 1.00 39.66 188 MET A CA 1
ATOM 1535 C C . MET A 1 188 ? -4.119 1.300 -25.523 1.00 39.66 188 MET A C 1
ATOM 1537 O O . MET A 1 188 ? -3.841 0.097 -25.502 1.00 39.66 188 MET A O 1
ATOM 1541 N N . TRP A 1 189 ? -4.396 1.980 -24.405 1.00 47.38 189 TRP A N 1
ATOM 1542 C CA . TRP A 1 189 ? -4.257 1.437 -23.042 1.00 47.38 189 TRP A CA 1
ATOM 1543 C C . TRP A 1 189 ? -5.591 1.109 -22.360 1.00 47.38 189 TRP A C 1
ATOM 1545 O O . TRP A 1 189 ? -5.602 0.635 -21.228 1.00 47.38 189 TRP A O 1
ATOM 1555 N N . LEU A 1 190 ? -6.719 1.298 -23.051 1.00 36.53 190 LEU A N 1
ATOM 1556 C CA . LEU A 1 190 ? -8.058 1.022 -22.528 1.00 36.53 190 LEU A CA 1
ATOM 1557 C C . LEU A 1 190 ? -8.373 -0.483 -22.553 1.00 36.53 190 LEU A C 1
ATOM 1559 O O . LEU A 1 190 ? -9.116 -0.960 -23.408 1.00 36.53 190 LEU A O 1
ATOM 1563 N N . ASN A 1 191 ? -7.758 -1.227 -21.635 1.00 49.97 191 ASN A N 1
ATOM 1564 C CA . ASN A 1 191 ? -8.384 -2.329 -20.896 1.00 49.97 191 ASN A CA 1
ATOM 1565 C C . ASN A 1 191 ? -7.371 -2.944 -19.916 1.00 49.97 191 ASN A C 1
ATOM 1567 O O . ASN A 1 191 ? -6.630 -3.855 -20.293 1.00 49.97 191 ASN A O 1
ATOM 1571 N N . PRO A 1 192 ? -7.364 -2.532 -18.642 1.00 44.72 192 PRO A N 1
ATOM 1572 C CA . PRO A 1 192 ? -6.942 -3.407 -17.571 1.00 44.72 192 PRO A CA 1
ATOM 1573 C C . PRO A 1 192 ? -8.183 -4.129 -17.040 1.00 44.72 192 PRO A C 1
ATOM 1575 O O . PRO A 1 192 ? -9.093 -3.516 -16.485 1.00 44.72 192 PRO A O 1
ATO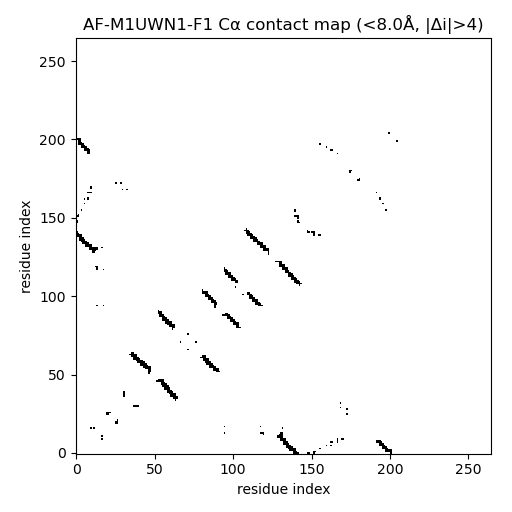M 1578 N N . GLU A 1 193 ? -8.237 -5.450 -17.199 1.00 44.31 193 GLU A N 1
ATOM 1579 C CA . GLU A 1 193 ? -9.101 -6.276 -16.356 1.00 44.31 193 GLU A CA 1
ATOM 1580 C C . GLU A 1 193 ? -8.555 -6.207 -14.921 1.00 44.31 193 GLU A C 1
ATOM 1582 O O . GLU A 1 193 ? -7.744 -7.038 -14.510 1.00 44.31 193 GLU A O 1
ATOM 1587 N N . SER A 1 194 ? -8.933 -5.173 -14.170 1.00 46.97 194 SER A N 1
ATOM 1588 C CA . SER A 1 194 ? -8.761 -5.130 -12.721 1.00 46.97 194 SER A CA 1
ATOM 1589 C C . SER A 1 194 ? -9.918 -5.907 -12.101 1.00 46.97 194 SER A C 1
ATOM 1591 O O . SER A 1 194 ? -11.075 -5.484 -12.136 1.00 46.97 194 SER A O 1
ATOM 1593 N N . SER A 1 195 ? -9.625 -7.080 -11.546 1.00 54.16 195 SER A N 1
ATOM 1594 C CA . SER A 1 195 ? -10.605 -7.872 -10.808 1.00 54.16 195 SER A CA 1
ATOM 1595 C C . SER A 1 195 ? -10.430 -7.622 -9.317 1.00 54.16 195 SER A C 1
ATOM 1597 O O . SER A 1 195 ? -9.364 -7.880 -8.757 1.00 54.16 195 SER A O 1
ATOM 1599 N N . VAL A 1 196 ? -11.487 -7.142 -8.663 1.00 55.28 196 VAL A N 1
ATOM 1600 C CA . VAL A 1 196 ? -11.539 -7.043 -7.202 1.00 55.28 196 VAL A CA 1
ATOM 1601 C C . VAL A 1 196 ? -12.545 -8.048 -6.675 1.00 55.28 196 VAL A C 1
ATOM 1603 O O . VAL A 1 196 ? -13.759 -7.851 -6.789 1.00 55.28 196 VAL A O 1
ATOM 1606 N N . HIS A 1 197 ? -12.034 -9.113 -6.068 1.00 71.19 197 HIS A N 1
ATOM 1607 C CA . HIS A 1 197 ? -12.843 -10.122 -5.409 1.00 71.19 197 HIS A CA 1
ATOM 1608 C C . HIS A 1 197 ? -12.989 -9.762 -3.930 1.00 71.19 197 HIS A C 1
ATOM 1610 O O . HIS A 1 197 ? -12.022 -9.701 -3.176 1.00 71.19 197 HIS A O 1
ATOM 1616 N N . VAL A 1 198 ? -14.229 -9.507 -3.517 1.00 62.62 198 VAL A N 1
ATOM 1617 C CA . VAL A 1 198 ? -14.584 -9.281 -2.113 1.00 62.62 198 VAL A CA 1
ATOM 1618 C C . VAL A 1 198 ? -15.371 -10.492 -1.662 1.00 62.62 198 VAL A C 1
ATOM 1620 O O . VAL A 1 198 ? -16.419 -10.790 -2.238 1.00 62.62 198 VAL A O 1
ATOM 1623 N N . GLN A 1 199 ? -14.864 -11.201 -0.657 1.00 64.56 199 GLN A N 1
ATOM 1624 C CA . GLN A 1 199 ? -15.608 -12.282 -0.024 1.00 64.56 199 GLN A CA 1
ATOM 1625 C C . GLN A 1 199 ? -16.302 -11.709 1.216 1.00 64.56 199 GLN A C 1
ATOM 1627 O O . GLN A 1 199 ? -15.634 -11.445 2.219 1.00 64.56 199 GLN A O 1
ATOM 1632 N N . PRO A 1 200 ? -17.625 -11.457 1.167 1.00 51.22 200 PRO A N 1
ATOM 1633 C CA . PRO A 1 200 ? -18.346 -11.021 2.351 1.00 51.22 200 PRO A CA 1
ATOM 1634 C C . PRO A 1 200 ? -18.347 -12.136 3.399 1.00 51.22 200 PRO A C 1
ATOM 1636 O O . PRO A 1 200 ? -18.402 -13.323 3.068 1.00 51.22 200 PRO A O 1
ATOM 1639 N N . ASN A 1 201 ? -18.334 -11.752 4.674 1.00 48.12 201 ASN A N 1
ATOM 1640 C CA . ASN A 1 201 ? -18.458 -12.695 5.775 1.00 48.12 201 ASN A CA 1
ATOM 1641 C C . ASN A 1 201 ? -19.862 -13.335 5.741 1.00 48.12 201 ASN A C 1
ATOM 1643 O O . ASN A 1 201 ? -20.871 -12.692 6.040 1.00 48.12 201 ASN A O 1
ATOM 1647 N N . THR A 1 202 ? -19.944 -14.598 5.321 1.00 47.91 202 THR A N 1
ATOM 1648 C CA . THR A 1 202 ? -21.208 -15.302 5.031 1.00 47.91 202 THR A CA 1
ATOM 1649 C C . THR A 1 202 ? -22.032 -15.642 6.277 1.00 47.91 202 THR A C 1
ATOM 1651 O O . THR A 1 202 ? -23.198 -16.013 6.146 1.00 47.91 202 THR A O 1
ATOM 1654 N N . ALA A 1 203 ? -21.473 -15.475 7.480 1.00 47.56 203 ALA A N 1
ATOM 1655 C CA . ALA A 1 203 ? -22.151 -15.802 8.733 1.00 47.56 203 ALA A CA 1
ATOM 1656 C C . ALA A 1 203 ? -23.130 -14.715 9.230 1.00 47.56 203 ALA A C 1
ATOM 1658 O O . ALA A 1 203 ? -24.124 -15.062 9.857 1.00 47.56 203 ALA A O 1
ATOM 1659 N N . GLU A 1 204 ? -22.914 -13.431 8.912 1.00 47.53 204 GLU A N 1
ATOM 1660 C CA . GLU A 1 204 ? -23.770 -12.316 9.387 1.00 47.53 204 GLU A CA 1
ATOM 1661 C C . GLU A 1 204 ? -24.557 -11.621 8.259 1.00 47.53 204 GLU A C 1
ATOM 1663 O O . GLU A 1 204 ? -25.581 -10.977 8.499 1.00 47.53 204 GLU A O 1
ATOM 1668 N N . ALA A 1 205 ? -24.142 -11.798 6.998 1.00 43.12 205 ALA A N 1
ATOM 1669 C CA . ALA A 1 205 ? -24.810 -11.188 5.846 1.00 43.12 205 ALA A CA 1
ATOM 1670 C C . ALA A 1 205 ? -26.260 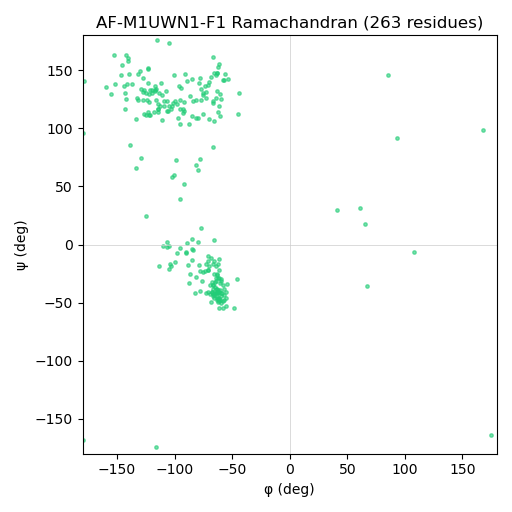-11.679 5.647 1.00 43.12 205 ALA A C 1
ATOM 1672 O O . ALA A 1 205 ? -27.089 -10.940 5.117 1.00 43.12 205 ALA A O 1
ATOM 1673 N N . ASN A 1 206 ? -26.599 -12.889 6.109 1.00 37.56 206 ASN A N 1
ATOM 1674 C CA . ASN A 1 206 ? -27.946 -13.448 5.960 1.00 37.56 206 ASN A CA 1
ATOM 1675 C C . ASN A 1 206 ? -28.985 -12.831 6.915 1.00 37.56 206 ASN A C 1
ATOM 1677 O O . ASN A 1 206 ? -30.168 -12.830 6.580 1.00 37.56 206 ASN A O 1
ATOM 1681 N N . GLU A 1 207 ? -28.578 -12.253 8.050 1.00 41.12 207 GLU A N 1
ATOM 1682 C CA . GLU A 1 207 ? -29.508 -11.534 8.939 1.00 41.12 207 GLU A CA 1
ATOM 1683 C C . GLU A 1 207 ? -29.666 -10.060 8.534 1.00 41.12 207 GLU A C 1
ATOM 1685 O O . GLU A 1 207 ? -30.769 -9.517 8.599 1.00 41.12 207 GLU A O 1
ATOM 1690 N N . ALA A 1 208 ? -28.610 -9.425 8.012 1.00 39.91 208 ALA A N 1
ATOM 1691 C CA . ALA A 1 208 ? -28.679 -8.048 7.514 1.00 39.91 208 ALA A CA 1
ATOM 1692 C C . ALA A 1 208 ? -29.370 -7.929 6.137 1.00 39.91 208 ALA A C 1
ATOM 1694 O O . ALA A 1 208 ? -30.048 -6.937 5.861 1.00 39.91 208 ALA A O 1
ATOM 1695 N N . SER A 1 209 ? -29.253 -8.945 5.271 1.00 36.81 209 SER A N 1
ATOM 1696 C CA . SER A 1 209 ? -29.865 -8.933 3.932 1.00 36.81 209 SER A CA 1
ATOM 1697 C C . SER A 1 209 ? -31.395 -9.068 3.966 1.00 36.81 209 SER A C 1
ATOM 1699 O O . SER A 1 209 ? -32.069 -8.579 3.060 1.00 36.81 209 SER A O 1
ATOM 1701 N N . ALA A 1 210 ? -31.969 -9.607 5.049 1.00 37.66 210 ALA A N 1
ATOM 1702 C CA . ALA A 1 210 ? -33.419 -9.638 5.255 1.00 37.66 210 ALA A CA 1
ATOM 1703 C C . ALA A 1 210 ? -34.040 -8.244 5.508 1.00 37.66 210 ALA A C 1
ATOM 1705 O O . ALA A 1 210 ? -35.262 -8.106 5.456 1.00 37.66 210 ALA A O 1
ATOM 1706 N N . ILE A 1 211 ? -33.223 -7.209 5.757 1.00 43.50 211 ILE A N 1
ATOM 1707 C CA . ILE A 1 211 ? -33.687 -5.854 6.107 1.00 43.50 211 ILE A CA 1
ATOM 1708 C C . ILE A 1 211 ? -33.574 -4.857 4.935 1.00 43.50 211 ILE A C 1
ATOM 1710 O O . ILE A 1 211 ? -34.264 -3.839 4.941 1.00 43.50 211 ILE A O 1
ATOM 1714 N N . HIS A 1 212 ? -32.799 -5.131 3.878 1.00 38.06 212 HIS A N 1
ATOM 1715 C CA . HIS A 1 212 ? -32.491 -4.112 2.862 1.00 38.06 212 HIS A CA 1
ATOM 1716 C C . HIS A 1 212 ? -32.741 -4.543 1.414 1.00 38.06 212 HIS A C 1
ATOM 1718 O O . HIS A 1 212 ? -31.829 -4.729 0.614 1.00 38.06 212 HIS A O 1
ATOM 1724 N N . GLY A 1 213 ? -34.025 -4.588 1.059 1.00 31.08 213 GLY A N 1
ATOM 1725 C CA . GLY A 1 213 ? -34.516 -4.438 -0.311 1.00 31.08 213 GLY A CA 1
ATOM 1726 C C . GLY A 1 213 ? -35.082 -3.036 -0.552 1.00 31.08 213 GLY A C 1
ATOM 1727 O O . GLY A 1 213 ? -36.261 -2.909 -0.841 1.00 31.08 213 GLY A O 1
ATOM 1728 N N . ALA A 1 214 ? -34.287 -1.984 -0.355 1.00 34.94 214 ALA A N 1
ATOM 1729 C CA . ALA A 1 214 ? -34.535 -0.609 -0.815 1.00 34.94 214 ALA A CA 1
ATOM 1730 C C . ALA A 1 214 ? -33.340 0.250 -0.387 1.00 34.94 214 ALA A C 1
ATOM 1732 O O . ALA A 1 214 ? -32.826 0.051 0.713 1.00 34.94 214 ALA A O 1
ATOM 1733 N N . GLY A 1 215 ? -32.900 1.177 -1.245 1.00 42.44 215 GLY A N 1
ATOM 1734 C CA . GLY A 1 215 ? -31.775 2.079 -0.982 1.00 42.44 215 GLY A CA 1
ATOM 1735 C C . GLY A 1 215 ? -31.841 2.672 0.424 1.00 42.44 215 GLY A C 1
ATOM 1736 O O . GLY A 1 215 ? -32.763 3.416 0.751 1.00 42.44 215 GLY A O 1
ATOM 1737 N N . ALA A 1 216 ? -30.893 2.281 1.270 1.00 42.97 216 ALA A N 1
ATOM 1738 C CA . ALA A 1 216 ? -30.850 2.715 2.650 1.00 42.97 216 ALA A CA 1
ATOM 1739 C C . ALA A 1 216 ? -30.070 4.023 2.720 1.00 42.97 216 ALA A C 1
ATOM 1741 O O . ALA A 1 216 ? -28.843 4.041 2.619 1.00 42.97 216 ALA A O 1
ATOM 1742 N N . ASP A 1 217 ? -30.817 5.114 2.872 1.00 44.88 217 ASP A N 1
ATOM 1743 C CA . ASP A 1 217 ? -30.307 6.376 3.388 1.00 44.88 217 ASP A CA 1
ATOM 1744 C C . ASP A 1 217 ? -29.422 6.090 4.607 1.00 44.88 217 ASP A C 1
ATOM 1746 O O . ASP A 1 217 ? -29.819 5.369 5.517 1.00 44.88 217 ASP A O 1
ATOM 1750 N N . VAL A 1 218 ? -28.220 6.657 4.635 1.00 46.66 218 VAL A N 1
ATOM 1751 C CA . VAL A 1 218 ? -27.244 6.526 5.735 1.00 46.66 218 VAL A CA 1
ATOM 1752 C C . VAL A 1 218 ? -27.706 7.310 6.987 1.00 46.66 218 VAL A C 1
ATOM 1754 O O . VAL A 1 218 ? -27.233 7.100 8.107 1.00 46.66 218 VAL A O 1
ATOM 1757 N N . ALA A 1 219 ? -28.701 8.184 6.818 1.00 45.06 219 ALA A N 1
ATOM 1758 C CA . ALA A 1 219 ? -29.254 9.069 7.839 1.00 45.06 219 ALA A CA 1
ATOM 1759 C C . ALA A 1 219 ? -29.857 8.375 9.087 1.00 45.06 219 ALA A C 1
ATOM 1761 O O . ALA A 1 219 ? -29.604 8.854 10.194 1.00 45.06 219 ALA A O 1
ATOM 1762 N N . PRO A 1 220 ? -30.613 7.260 8.998 1.00 46.06 220 PRO A N 1
ATOM 1763 C CA . PRO A 1 220 ? -31.198 6.593 10.159 1.00 46.06 220 PRO A CA 1
ATOM 1764 C C . PRO A 1 220 ? -30.139 5.923 11.039 1.00 46.06 220 PRO A C 1
ATOM 1766 O O . PRO A 1 220 ? -30.275 5.938 12.261 1.00 46.06 220 PRO A O 1
ATOM 1769 N N . ALA A 1 221 ? -29.072 5.382 10.440 1.00 48.38 221 ALA A N 1
ATOM 1770 C CA . ALA A 1 221 ? -27.967 4.762 11.171 1.00 48.38 221 ALA A CA 1
ATOM 1771 C C . ALA A 1 221 ? -27.153 5.814 11.945 1.00 48.38 221 ALA A C 1
ATOM 1773 O O . ALA A 1 221 ? -26.873 5.627 13.129 1.00 48.38 221 ALA A O 1
ATOM 1774 N N . LEU A 1 222 ? -26.868 6.969 11.325 1.00 46.06 222 LEU A N 1
ATOM 1775 C CA . LEU A 1 222 ? -26.248 8.111 12.012 1.00 46.06 222 LEU A CA 1
ATOM 1776 C C . LEU A 1 222 ? -27.136 8.680 13.128 1.00 46.06 222 LEU A C 1
ATOM 1778 O O . LEU A 1 222 ? -26.640 8.989 14.212 1.00 46.06 222 LEU A O 1
ATOM 1782 N N . ALA A 1 223 ? -28.447 8.781 12.896 1.00 49.03 223 ALA A N 1
ATOM 1783 C CA . ALA A 1 223 ? -29.394 9.250 13.904 1.00 49.03 223 ALA A CA 1
ATOM 1784 C C . ALA A 1 223 ? -29.515 8.277 15.091 1.00 49.03 223 ALA A C 1
ATOM 1786 O O . ALA A 1 223 ? -29.689 8.710 16.231 1.00 49.03 223 ALA A O 1
ATOM 1787 N N . ALA A 1 224 ? -29.412 6.967 14.849 1.00 50.09 224 ALA A N 1
ATOM 1788 C CA . ALA A 1 224 ? -29.380 5.960 15.906 1.00 50.09 224 ALA A CA 1
ATOM 1789 C C . ALA A 1 224 ? -28.090 6.060 16.735 1.00 50.09 224 ALA A C 1
ATOM 1791 O O . ALA A 1 224 ? -28.152 6.016 17.964 1.00 50.09 224 ALA A O 1
ATOM 1792 N N . LEU A 1 225 ? -26.947 6.298 16.078 1.00 46.44 225 LEU A N 1
ATOM 1793 C CA . LEU A 1 225 ? -25.662 6.506 16.745 1.00 46.44 225 LEU A CA 1
ATOM 1794 C C . LEU A 1 225 ? -25.693 7.742 17.659 1.00 46.44 225 LEU A C 1
ATOM 1796 O O . LEU A 1 225 ? -25.323 7.653 18.828 1.00 46.44 225 LEU A O 1
ATOM 1800 N N . GLN A 1 226 ? -26.228 8.867 17.169 1.00 48.44 226 GLN A N 1
ATOM 1801 C CA . GLN A 1 226 ? -26.379 10.106 17.946 1.00 48.44 226 GLN A CA 1
ATOM 1802 C C . GLN A 1 226 ? -27.266 9.935 19.187 1.00 48.44 226 GLN A C 1
ATOM 1804 O O . GLN A 1 226 ? -27.013 10.565 20.209 1.00 48.44 226 GLN A O 1
ATOM 1809 N N . ARG A 1 227 ? -28.285 9.069 19.127 1.00 49.47 227 ARG A N 1
ATOM 1810 C CA . ARG A 1 227 ? -29.171 8.771 20.268 1.00 49.47 227 ARG A CA 1
ATOM 1811 C C . ARG A 1 227 ? -28.564 7.801 21.282 1.00 49.47 227 ARG A C 1
ATOM 1813 O O . ARG A 1 227 ? -29.066 7.717 22.396 1.00 49.47 227 ARG A O 1
ATOM 1820 N N . SER A 1 228 ? -27.528 7.059 20.892 1.00 43.44 228 SER A N 1
ATOM 1821 C CA . SER A 1 228 ? -26.844 6.081 21.750 1.00 43.44 228 SER A CA 1
ATOM 1822 C C . SER A 1 228 ? -25.665 6.657 22.543 1.00 43.44 228 SER A C 1
ATOM 1824 O O . SER A 1 228 ? -25.108 5.962 23.391 1.00 43.44 228 SER A O 1
ATOM 1826 N N . LEU A 1 229 ? -25.293 7.919 22.300 1.00 37.72 229 LEU A N 1
ATOM 1827 C CA . LEU A 1 229 ? -24.261 8.603 23.076 1.00 37.72 229 LEU A CA 1
ATOM 1828 C C . LEU A 1 229 ? -24.765 8.906 24.503 1.00 37.72 229 LEU A C 1
ATOM 1830 O O . LEU A 1 229 ? -25.929 9.276 24.679 1.00 37.72 229 LEU A O 1
ATOM 1834 N N . PRO A 1 230 ? -23.918 8.751 25.538 1.00 39.09 230 PRO A N 1
ATOM 1835 C CA . PRO A 1 230 ? -24.307 9.010 26.918 1.00 39.09 230 PRO A CA 1
ATOM 1836 C C . PRO A 1 230 ? -24.681 10.491 27.131 1.00 39.09 230 PRO A C 1
ATOM 1838 O O . PRO A 1 230 ? -24.070 11.375 26.527 1.00 39.09 230 PRO A O 1
ATOM 1841 N N . PRO A 1 231 ? -25.629 10.792 28.040 1.00 44.16 231 PRO A N 1
ATOM 1842 C CA . PRO A 1 231 ? -26.172 12.140 28.265 1.00 44.16 231 PRO A CA 1
ATOM 1843 C C . PRO A 1 231 ? -25.170 13.162 28.836 1.00 44.16 231 PRO A C 1
ATOM 1845 O O . PRO A 1 231 ? -25.543 14.295 29.109 1.00 44.16 231 PRO A O 1
ATOM 1848 N N . SER A 1 232 ? -23.896 12.799 29.014 1.00 39.50 232 SER A N 1
ATOM 1849 C CA . SER A 1 232 ? -22.835 13.712 29.457 1.00 39.50 232 SER A CA 1
ATOM 1850 C C . SER A 1 232 ? -22.275 14.610 28.345 1.00 39.50 232 SER A C 1
ATOM 1852 O O . SER A 1 232 ? -21.368 15.395 28.608 1.00 39.50 232 SER A O 1
ATOM 1854 N N . VAL A 1 233 ? -22.803 14.523 27.119 1.00 41.62 233 VAL A N 1
ATOM 1855 C CA . VAL A 1 233 ? -22.580 15.515 26.054 1.00 41.62 233 VAL A CA 1
ATOM 1856 C C . VAL A 1 233 ? -23.795 16.445 26.014 1.00 41.62 233 VAL A C 1
ATOM 1858 O O . VAL A 1 233 ? -24.662 16.338 25.150 1.00 41.62 233 VAL A O 1
ATOM 1861 N N . ASP A 1 234 ? -23.906 17.315 27.015 1.00 39.69 234 ASP A N 1
ATOM 1862 C CA . ASP A 1 234 ? -25.043 18.224 27.158 1.00 39.69 234 ASP A CA 1
ATOM 1863 C C . ASP A 1 234 ? -24.832 19.501 26.317 1.00 39.69 234 ASP A C 1
ATOM 1865 O O . ASP A 1 234 ? -23.942 20.313 26.570 1.00 39.69 234 ASP A O 1
ATOM 1869 N N 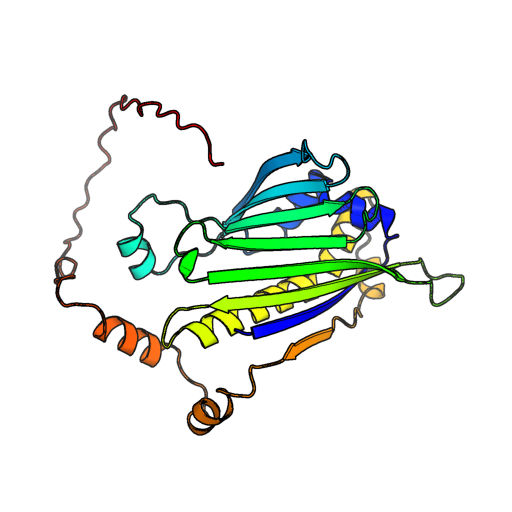. ALA A 1 235 ? -25.633 19.624 25.258 1.00 40.00 235 ALA A N 1
ATOM 1870 C CA . ALA A 1 235 ? -26.427 20.796 24.870 1.00 40.00 235 ALA A CA 1
ATOM 1871 C C . ALA A 1 235 ? -25.866 22.243 24.977 1.00 40.00 235 ALA A C 1
ATOM 1873 O O . ALA A 1 235 ? -26.664 23.172 25.097 1.00 40.00 235 ALA A O 1
ATOM 1874 N N . SER A 1 236 ? -24.559 22.506 24.854 1.00 34.31 236 SER A N 1
ATOM 1875 C CA . SER A 1 236 ? -24.039 23.895 24.820 1.00 34.31 236 SER A CA 1
ATOM 1876 C C . SER A 1 236 ? -23.822 24.500 23.423 1.00 34.31 236 SER A C 1
ATOM 1878 O O . SER A 1 236 ? -23.515 25.684 23.317 1.00 34.31 236 SER A O 1
ATOM 1880 N N . LEU A 1 237 ? -24.047 23.758 22.330 1.00 36.62 237 LEU A N 1
ATOM 1881 C CA . LEU A 1 237 ? -23.893 24.292 20.961 1.00 36.62 237 LEU A CA 1
ATOM 1882 C C . LEU A 1 237 ? -25.160 24.941 20.377 1.00 36.62 237 LEU A C 1
ATOM 1884 O O . LEU A 1 237 ? -25.143 25.444 19.256 1.00 36.62 237 LEU A O 1
ATOM 1888 N N . ALA A 1 238 ? -26.256 25.000 21.134 1.00 36.72 238 ALA A N 1
ATOM 1889 C CA . ALA A 1 238 ? -27.491 25.650 20.705 1.00 36.72 238 ALA A CA 1
ATOM 1890 C C . ALA A 1 238 ? -27.559 27.127 21.135 1.00 36.72 238 ALA A C 1
ATOM 1892 O O . ALA A 1 238 ? -28.520 27.520 21.786 1.00 36.72 238 ALA A O 1
ATOM 1893 N N . SER A 1 239 ? -26.538 27.941 20.834 1.00 39.84 239 SER A N 1
ATOM 1894 C CA . SER A 1 239 ? -26.631 29.408 20.636 1.00 39.84 239 SER A CA 1
ATOM 1895 C C . SER A 1 239 ? -25.245 30.063 20.612 1.00 39.84 239 SER A C 1
ATOM 1897 O O . SER A 1 239 ? -24.687 30.407 21.648 1.00 39.84 239 SER A O 1
ATOM 1899 N N . VAL A 1 240 ? -24.717 30.333 19.417 1.00 31.58 240 VAL A N 1
ATOM 1900 C CA . VAL A 1 240 ? -23.662 31.343 19.245 1.00 31.58 240 VAL A CA 1
ATOM 1901 C C . VAL A 1 240 ? -24.246 32.480 18.406 1.00 31.58 240 VAL A C 1
ATOM 1903 O O . VAL A 1 240 ? -24.595 32.249 17.246 1.00 31.58 240 VAL A O 1
ATOM 1906 N N . PRO A 1 241 ? -24.414 33.698 18.954 1.00 33.00 241 PRO A N 1
ATOM 1907 C CA . PRO A 1 241 ? -24.749 34.853 18.142 1.00 33.00 241 PRO A CA 1
ATOM 1908 C C . PRO A 1 241 ? -23.532 35.255 17.304 1.00 33.00 241 PRO A C 1
ATOM 1910 O O . PRO A 1 241 ? -22.403 35.299 17.790 1.00 33.00 241 PRO A O 1
ATOM 1913 N N . VAL A 1 242 ? -23.783 35.570 16.034 1.00 36.28 242 VAL A N 1
ATOM 1914 C CA . VAL A 1 242 ? -22.804 36.168 15.123 1.00 36.28 242 VAL A CA 1
ATOM 1915 C C . VAL A 1 242 ? -22.363 37.513 15.702 1.00 36.28 242 VAL A C 1
ATOM 1917 O O . VAL A 1 242 ? -23.145 38.462 15.728 1.00 36.28 242 VAL A O 1
ATOM 1920 N N . ALA A 1 243 ? -21.113 37.599 16.155 1.00 32.75 243 ALA A N 1
ATOM 1921 C CA . ALA A 1 243 ? -20.465 38.854 16.508 1.00 32.75 243 ALA A CA 1
ATOM 1922 C C . ALA A 1 243 ? -19.251 39.061 15.597 1.00 32.75 243 ALA A C 1
ATOM 1924 O O . ALA A 1 243 ? -18.278 38.313 15.632 1.00 32.75 243 ALA A O 1
ATOM 1925 N N . SER A 1 244 ? -19.344 40.091 14.759 1.00 38.16 244 SER A N 1
ATOM 1926 C CA . SER A 1 244 ? -18.247 40.632 13.967 1.00 38.16 244 SER A CA 1
ATOM 1927 C C . SER A 1 244 ? -17.204 41.273 14.887 1.00 38.16 244 SER A C 1
ATOM 1929 O O . SER A 1 244 ? -17.526 42.221 15.605 1.00 38.16 244 SER A O 1
ATOM 1931 N N . GLY A 1 245 ? -15.959 40.809 14.829 1.00 31.52 245 GLY A N 1
ATOM 1932 C CA . GLY A 1 245 ? -14.823 41.426 15.511 1.00 31.52 245 GLY A CA 1
ATOM 1933 C C . GLY A 1 245 ? -13.519 41.067 14.802 1.00 31.52 245 GLY A C 1
ATOM 1934 O O . GLY A 1 245 ? -13.298 39.909 14.467 1.00 31.52 245 GLY A O 1
ATOM 1935 N N . ALA A 1 246 ? -12.711 42.083 14.505 1.00 31.83 246 ALA A N 1
ATOM 1936 C CA . ALA A 1 246 ? -11.434 42.012 13.793 1.00 31.83 246 ALA A CA 1
ATOM 1937 C C . ALA A 1 246 ? -10.344 41.250 14.593 1.00 31.83 246 ALA A C 1
ATOM 1939 O O . ALA A 1 246 ? -10.488 41.108 15.806 1.00 31.83 246 ALA A O 1
ATOM 1940 N N . PRO A 1 247 ? -9.257 40.770 13.951 1.00 31.92 247 PRO A N 1
ATOM 1941 C CA . PRO A 1 247 ? -8.285 39.895 14.603 1.00 31.92 247 PRO A CA 1
ATOM 1942 C C . PRO A 1 247 ? -7.347 40.675 15.535 1.00 31.92 247 PRO A C 1
ATOM 1944 O O . PRO A 1 247 ? -6.657 41.598 15.101 1.00 31.92 247 PRO A O 1
ATOM 1947 N N . GLU A 1 248 ? -7.290 40.267 16.803 1.00 31.52 248 GLU A N 1
ATOM 1948 C CA . GLU A 1 248 ? -6.220 40.638 17.736 1.00 31.52 248 GLU A CA 1
ATOM 1949 C C . GLU A 1 248 ? -5.075 39.614 17.691 1.00 31.52 248 GLU A C 1
ATOM 1951 O O . GLU A 1 248 ? -5.267 38.426 17.433 1.00 31.52 248 GLU A O 1
ATOM 1956 N N . ALA A 1 249 ? -3.861 40.125 17.890 1.00 30.77 249 ALA A N 1
ATOM 1957 C CA . ALA A 1 249 ? -2.589 39.447 17.682 1.00 30.77 249 ALA A CA 1
ATOM 1958 C C . ALA A 1 249 ? -2.315 38.300 18.675 1.00 30.77 249 ALA A C 1
ATOM 1960 O O . ALA A 1 249 ? -2.594 38.401 19.868 1.00 30.77 249 ALA A O 1
ATOM 1961 N N . ILE A 1 250 ? -1.677 37.238 18.173 1.00 34.28 250 ILE A N 1
ATOM 1962 C CA . ILE A 1 250 ? -1.173 36.099 18.953 1.00 34.28 250 ILE A CA 1
ATOM 1963 C C . ILE A 1 250 ? 0.185 36.485 19.572 1.00 34.28 250 ILE A C 1
ATOM 1965 O O . ILE A 1 250 ? 1.090 36.848 18.816 1.00 34.28 250 ILE A O 1
ATOM 1969 N N . PRO A 1 251 ? 0.387 36.392 20.900 1.00 31.39 251 PRO A N 1
ATOM 1970 C CA . PRO A 1 251 ? 1.713 36.498 21.491 1.00 31.39 251 PRO A CA 1
ATOM 1971 C C . PRO A 1 251 ? 2.501 35.190 21.342 1.00 31.39 251 PRO A C 1
ATOM 1973 O O . PRO A 1 251 ? 1.978 34.092 21.535 1.00 31.39 251 PRO A O 1
ATOM 1976 N N . GLU A 1 252 ? 3.788 35.336 21.033 1.00 34.06 252 GLU A N 1
ATOM 1977 C CA . GLU A 1 252 ? 4.789 34.273 21.030 1.00 34.06 252 GLU A CA 1
ATOM 1978 C C . GLU A 1 252 ? 4.975 33.632 22.418 1.00 34.06 252 GLU A C 1
ATOM 1980 O O . GLU A 1 252 ? 4.831 34.278 23.455 1.00 34.06 252 GLU A O 1
ATOM 1985 N N . SER A 1 253 ? 5.444 32.379 22.388 1.00 33.66 253 SER A N 1
ATOM 1986 C CA . SER A 1 253 ? 5.984 31.551 23.480 1.00 33.66 253 SER A CA 1
ATOM 1987 C C . SER A 1 253 ? 5.012 30.626 24.226 1.00 33.66 253 SER A C 1
ATOM 1989 O O . SER A 1 253 ? 4.501 30.940 25.293 1.00 33.66 253 SER A O 1
ATOM 1991 N N . ILE A 1 254 ? 4.911 29.381 23.744 1.00 29.70 254 ILE A N 1
ATOM 1992 C CA . ILE A 1 254 ? 4.812 28.213 24.632 1.00 29.70 254 ILE A CA 1
ATOM 1993 C C . ILE A 1 254 ? 5.785 27.142 24.125 1.00 29.70 254 ILE A C 1
ATOM 1995 O O . ILE A 1 254 ? 5.596 26.539 23.072 1.00 29.70 254 ILE A O 1
ATOM 1999 N N . GLN A 1 255 ? 6.869 26.942 24.877 1.00 27.66 255 GLN A N 1
ATOM 2000 C CA . GLN A 1 255 ? 7.804 25.835 24.694 1.00 27.66 255 GLN A CA 1
ATOM 2001 C C . GLN A 1 255 ? 7.148 24.530 25.162 1.00 27.66 255 GLN A C 1
ATOM 2003 O O . GLN A 1 255 ? 6.715 24.428 26.310 1.00 27.66 255 GLN A O 1
ATOM 2008 N N . ALA A 1 256 ? 7.115 23.517 24.297 1.00 28.16 256 ALA A N 1
ATOM 2009 C CA . ALA A 1 256 ? 6.720 22.166 24.682 1.00 28.16 256 ALA A CA 1
ATOM 2010 C C . ALA A 1 256 ? 7.873 21.457 25.430 1.00 28.16 256 ALA A C 1
ATOM 2012 O O . ALA A 1 256 ? 9.020 21.500 24.970 1.00 28.16 256 ALA A O 1
ATOM 2013 N N . PRO A 1 257 ? 7.616 20.782 26.566 1.00 30.61 257 PRO A N 1
ATOM 2014 C CA . PRO A 1 257 ? 8.645 20.029 27.268 1.00 30.61 257 PRO A CA 1
ATOM 2015 C C . PRO A 1 257 ? 8.970 18.718 26.541 1.00 30.61 257 PRO A C 1
ATOM 2017 O O . PRO A 1 257 ? 8.095 17.907 26.242 1.00 30.61 257 PRO A O 1
ATOM 2020 N N . ARG A 1 258 ? 10.271 18.482 26.329 1.00 29.00 258 ARG A N 1
ATOM 2021 C CA . ARG A 1 258 ? 10.838 17.189 25.922 1.00 29.00 258 ARG A CA 1
ATOM 2022 C C . ARG A 1 258 ? 10.512 16.125 26.975 1.00 29.00 258 ARG A C 1
ATOM 2024 O O . ARG A 1 258 ? 10.894 16.281 28.134 1.00 29.00 258 ARG A O 1
ATOM 2031 N N . ARG A 1 259 ? 9.893 15.012 26.575 1.00 29.28 259 ARG A N 1
ATOM 2032 C CA . ARG A 1 259 ? 9.889 13.769 27.361 1.00 29.28 259 ARG A CA 1
ATOM 2033 C C . ARG A 1 259 ? 10.423 12.612 26.527 1.00 29.28 259 ARG A C 1
ATOM 2035 O O . ARG A 1 259 ? 9.804 12.176 25.569 1.00 29.28 259 ARG A O 1
ATOM 2042 N N . SER A 1 260 ? 11.596 12.150 26.942 1.00 28.97 260 SER A N 1
ATOM 2043 C CA . SER A 1 260 ? 12.239 10.890 26.593 1.00 28.97 260 SER A CA 1
ATOM 2044 C C . SER A 1 260 ? 11.531 9.718 27.269 1.00 28.97 260 SER A C 1
ATOM 2046 O O . SER A 1 260 ? 11.390 9.758 28.492 1.00 28.97 260 SER A O 1
ATOM 2048 N N . TRP A 1 261 ? 11.195 8.664 26.524 1.00 28.91 261 TRP A N 1
ATOM 2049 C CA . TRP A 1 261 ? 11.001 7.324 27.085 1.00 28.91 261 TRP A CA 1
ATOM 2050 C C . TRP A 1 261 ? 11.663 6.271 26.188 1.00 28.91 261 TRP A C 1
ATOM 2052 O O . TRP A 1 261 ? 11.648 6.362 24.966 1.00 28.91 261 TRP A O 1
ATOM 2062 N N . TRP A 1 262 ? 12.310 5.336 26.873 1.00 26.30 262 TRP A N 1
ATOM 2063 C CA . TRP A 1 262 ? 13.114 4.188 26.442 1.00 26.30 262 TRP A CA 1
ATOM 2064 C C . TRP A 1 262 ? 12.366 2.909 26.913 1.00 26.30 262 TRP A C 1
ATOM 2066 O O . TRP A 1 262 ? 11.360 3.041 27.612 1.00 26.30 262 TRP A O 1
ATOM 2076 N N . PRO A 1 263 ? 12.830 1.688 26.590 1.00 39.25 263 PRO A N 1
ATOM 2077 C CA . PRO A 1 263 ? 12.310 0.813 25.544 1.00 39.25 263 PRO A CA 1
ATOM 2078 C C . PRO A 1 263 ? 11.474 -0.364 26.093 1.00 39.25 263 PRO A C 1
ATOM 2080 O O . PRO A 1 263 ? 11.431 -0.609 27.299 1.00 39.25 263 PRO A O 1
ATOM 2083 N N . TRP A 1 264 ? 10.855 -1.130 25.192 1.00 34.66 264 TRP A N 1
ATOM 2084 C CA . TRP A 1 264 ? 10.187 -2.392 25.521 1.00 34.66 264 TRP A CA 1
ATOM 2085 C C . TRP A 1 264 ? 11.101 -3.594 25.259 1.00 34.66 264 TRP A C 1
ATOM 2087 O O . TRP A 1 264 ? 11.810 -3.636 24.251 1.00 34.66 264 TRP A O 1
ATOM 2097 N N . GLN A 1 265 ? 11.087 -4.516 26.225 1.00 28.52 265 GLN A N 1
ATOM 2098 C CA . GLN A 1 265 ? 11.554 -5.901 26.127 1.00 28.52 265 GLN A CA 1
ATOM 2099 C C . GLN A 1 265 ? 10.509 -6.767 25.429 1.00 28.52 265 GLN A C 1
ATOM 2101 O O . GLN A 1 265 ? 9.308 -6.439 25.570 1.00 28.52 265 GLN A O 1
#